Protein AF-A0AAD8B0Q7-F1 (afdb_monomer_lite)

Radius of gyration: 24.37 Å; chains: 1; bounding box: 62×49×61 Å

InterPro domains:
  IPR003690 Transcription termination factor, mitochondrial/chloroplastic [PF02536] (32-222)
  IPR038538 MTERF superfamily, mitochondrial/chloroplastic [G3DSA:1.25.70.10] (6-269)

Structure (mmCIF, N/CA/C/O backbone):
data_AF-A0AAD8B0Q7-F1
#
_entry.id   AF-A0AAD8B0Q7-F1
#
loop_
_atom_site.group_PDB
_atom_site.id
_atom_site.type_symbol
_atom_site.label_atom_id
_atom_site.label_alt_id
_atom_site.label_comp_id
_atom_site.label_asym_id
_atom_site.label_entity_id
_atom_site.label_seq_id
_atom_site.pdbx_PDB_ins_code
_atom_site.Cartn_x
_atom_site.Cartn_y
_atom_site.Cartn_z
_atom_site.occupancy
_atom_site.B_iso_or_equiv
_atom_site.auth_seq_id
_atom_site.auth_comp_id
_atom_site.auth_asym_id
_atom_site.auth_atom_id
_atom_site.pdbx_PDB_model_num
ATOM 1 N N . MET A 1 1 ? -16.240 15.885 28.607 1.00 58.72 1 MET A N 1
ATOM 2 C CA . MET A 1 1 ? -17.508 15.888 27.845 1.00 58.72 1 MET A CA 1
ATOM 3 C C . MET A 1 1 ? -18.636 15.620 28.831 1.00 58.72 1 MET A C 1
ATOM 5 O O . MET A 1 1 ? -18.455 14.753 29.676 1.00 58.72 1 MET A O 1
ATOM 9 N N . GLU A 1 2 ? -19.729 16.384 28.810 1.00 72.81 2 GLU A N 1
ATOM 10 C CA . GLU A 1 2 ? -20.825 16.201 29.775 1.00 72.81 2 GLU A CA 1
ATOM 11 C C . GLU A 1 2 ? -21.466 14.813 29.623 1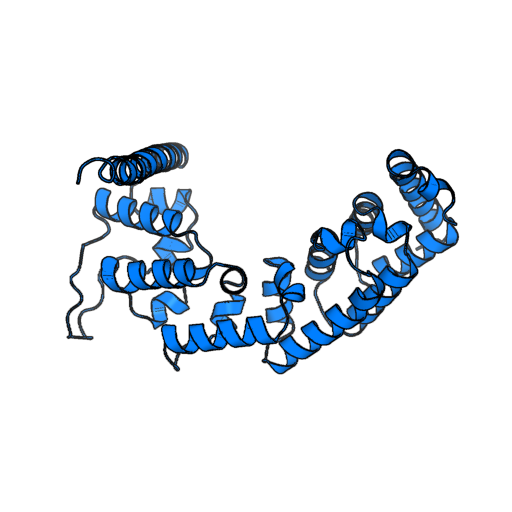.00 72.81 2 GLU A C 1
ATOM 13 O O . GLU A 1 2 ? -21.739 14.361 28.508 1.00 72.81 2 GLU A O 1
ATOM 18 N N . THR A 1 3 ? -21.707 14.134 30.745 1.00 73.44 3 THR A N 1
ATOM 19 C CA . THR A 1 3 ? -22.321 12.796 30.821 1.00 73.44 3 THR A CA 1
ATOM 20 C C . THR A 1 3 ? -23.657 12.717 30.082 1.00 73.44 3 THR A C 1
ATOM 22 O O . THR A 1 3 ? -23.960 11.693 29.475 1.00 73.44 3 THR A O 1
ATOM 25 N N . THR A 1 4 ? -24.419 13.811 30.058 1.00 75.62 4 THR A N 1
ATOM 26 C CA . THR A 1 4 ? -25.691 13.927 29.333 1.00 75.62 4 THR A CA 1
ATOM 27 C C . THR A 1 4 ? -25.508 13.797 27.819 1.00 75.62 4 THR A C 1
ATOM 29 O O . THR A 1 4 ? -26.151 12.953 27.200 1.00 75.62 4 THR A O 1
ATOM 32 N N . LYS A 1 5 ? -24.561 14.543 27.228 1.00 82.19 5 LYS A N 1
ATOM 33 C CA . LYS A 1 5 ? -24.252 14.471 25.787 1.00 82.19 5 LYS A CA 1
ATOM 34 C C . LYS A 1 5 ? -23.775 13.070 25.389 1.00 82.19 5 LYS A C 1
ATOM 36 O O . LYS A 1 5 ? -24.093 12.565 24.317 1.00 82.19 5 LYS A O 1
ATOM 41 N N . LEU A 1 6 ? -23.012 12.429 26.269 1.00 82.00 6 LEU A N 1
ATOM 42 C CA . LEU A 1 6 ? -22.447 11.106 26.031 1.00 82.00 6 LEU A CA 1
ATOM 43 C C . LEU A 1 6 ? -23.531 10.010 26.027 1.00 82.00 6 LEU A C 1
ATOM 45 O O . LEU A 1 6 ? -23.549 9.167 25.133 1.00 82.00 6 LEU A O 1
ATOM 49 N N . ASN A 1 7 ? -24.502 10.105 26.940 1.00 83.25 7 ASN A N 1
ATOM 50 C CA . ASN A 1 7 ? -25.672 9.224 26.979 1.00 83.25 7 ASN A CA 1
ATOM 51 C C . ASN A 1 7 ? -26.618 9.425 25.779 1.00 83.25 7 ASN A C 1
ATOM 53 O O . ASN A 1 7 ? -27.212 8.457 25.299 1.00 83.25 7 ASN A O 1
ATOM 57 N N . GLU A 1 8 ? -26.747 10.650 25.258 1.00 83.81 8 GLU A N 1
ATOM 58 C CA . GLU A 1 8 ? -27.499 10.908 24.020 1.00 83.81 8 GLU A CA 1
ATOM 59 C C . GLU A 1 8 ? -26.855 10.221 22.810 1.00 83.81 8 GLU A C 1
ATOM 61 O O . GLU A 1 8 ? -27.549 9.597 22.005 1.00 83.81 8 GLU A O 1
ATOM 66 N N . ILE A 1 9 ? -25.526 10.297 22.687 1.00 82.81 9 ILE A N 1
ATOM 67 C CA . ILE A 1 9 ? -24.784 9.630 21.608 1.00 82.81 9 ILE A CA 1
ATOM 68 C C . ILE A 1 9 ? -24.884 8.108 21.754 1.00 82.81 9 ILE A C 1
ATOM 70 O O . ILE A 1 9 ? -25.186 7.424 20.777 1.00 82.81 9 ILE A O 1
ATOM 74 N N . ALA A 1 10 ? -24.712 7.579 22.967 1.00 81.69 10 ALA A N 1
ATOM 75 C CA . ALA A 1 10 ? -24.868 6.153 23.247 1.00 81.69 10 ALA A CA 1
ATOM 76 C C . ALA A 1 10 ? -26.269 5.640 22.866 1.00 81.69 10 ALA A C 1
ATOM 78 O O . ALA A 1 10 ? -26.398 4.592 22.233 1.00 81.69 10 ALA A O 1
ATOM 79 N N . SER A 1 11 ? -27.317 6.417 23.157 1.00 80.75 11 SER A N 1
ATOM 80 C CA . SER A 1 11 ? -28.698 6.084 22.776 1.00 80.75 11 SER A CA 1
ATOM 81 C C . SER A 1 11 ? -28.879 6.015 21.254 1.00 80.75 11 SER A C 1
ATOM 83 O O . SER A 1 11 ? -29.531 5.098 20.751 1.00 80.75 11 SER A O 1
ATOM 85 N N . LYS A 1 12 ? -28.257 6.936 20.502 1.00 84.25 12 LYS A N 1
ATOM 86 C CA . LYS A 1 12 ? -28.265 6.911 19.027 1.00 84.25 12 LYS A CA 1
ATOM 87 C C . LYS A 1 12 ? -27.563 5.668 18.472 1.00 84.25 12 LYS A C 1
ATOM 89 O O . LYS A 1 12 ? -28.084 5.051 17.547 1.00 84.25 12 LYS A O 1
ATOM 94 N N . VAL A 1 13 ? -26.419 5.280 19.042 1.00 82.38 13 VAL A N 1
ATOM 95 C CA . VAL A 1 13 ? -25.676 4.070 18.638 1.00 82.38 13 VAL A CA 1
ATOM 96 C C . VAL A 1 13 ? -26.526 2.813 18.845 1.00 82.38 13 VAL A C 1
ATOM 98 O O . VAL A 1 13 ? -26.665 2.020 17.916 1.00 82.38 13 VAL A O 1
ATOM 101 N N . ILE A 1 14 ? -27.168 2.663 20.010 1.00 82.00 14 ILE A N 1
ATOM 102 C CA . ILE A 1 14 ? -28.065 1.526 20.297 1.00 82.00 14 ILE A CA 1
ATOM 103 C C . ILE A 1 14 ? -29.221 1.472 19.297 1.00 82.00 14 ILE A C 1
ATOM 105 O O . ILE A 1 14 ? -29.528 0.408 18.765 1.00 82.00 14 ILE A O 1
ATOM 109 N N . GLN A 1 15 ? -29.855 2.614 19.015 1.00 82.06 15 GLN A N 1
ATOM 110 C CA . GLN A 1 15 ? -30.986 2.686 18.088 1.00 82.06 15 GLN A CA 1
ATOM 111 C C . GLN A 1 15 ? -30.601 2.312 16.648 1.00 82.06 15 GLN A C 1
ATOM 113 O O . GLN A 1 15 ? -31.423 1.784 15.901 1.00 82.06 15 GLN A O 1
ATOM 118 N N . ILE A 1 16 ? -29.372 2.617 16.229 1.00 80.62 16 ILE A N 1
ATOM 119 C CA . ILE A 1 16 ? -28.869 2.222 14.911 1.00 80.62 16 ILE A CA 1
ATOM 120 C C . ILE A 1 16 ? -28.565 0.722 14.904 1.00 80.62 16 ILE A C 1
ATOM 122 O O . ILE A 1 16 ? -29.020 0.023 14.001 1.00 80.62 16 ILE A O 1
ATOM 126 N N . ASN A 1 17 ? -27.876 0.215 15.928 1.00 79.50 17 ASN A N 1
ATOM 127 C CA . ASN A 1 17 ? -27.491 -1.195 16.001 1.00 79.50 17 ASN A CA 1
ATOM 128 C C . ASN A 1 17 ? -28.685 -2.133 16.165 1.00 79.50 17 ASN A C 1
ATOM 130 O O . ASN A 1 17 ? -28.665 -3.223 15.602 1.00 79.50 17 ASN A O 1
ATOM 134 N N . SER A 1 18 ? -29.754 -1.701 16.838 1.00 76.62 18 SER A N 1
ATOM 135 C CA . SER A 1 18 ? -30.976 -2.498 16.998 1.00 76.62 18 SER A CA 1
ATOM 136 C C . SER A 1 18 ? -31.686 -2.820 15.679 1.00 76.62 18 SER A C 1
ATOM 138 O O . SER A 1 18 ? -32.464 -3.769 15.618 1.00 76.62 18 SER A O 1
ATOM 140 N N . LYS A 1 19 ? -31.399 -2.069 14.605 1.00 79.31 19 LYS A N 1
ATOM 141 C CA . LYS A 1 19 ? -31.890 -2.370 13.249 1.00 79.31 19 LYS A CA 1
ATOM 142 C C . LYS A 1 19 ? -31.188 -3.569 12.613 1.00 79.31 19 LYS A C 1
ATOM 144 O O . LYS A 1 19 ? -31.758 -4.187 11.721 1.00 79.31 19 LYS A O 1
ATOM 149 N N . PHE A 1 20 ? -29.963 -3.861 13.042 1.00 71.88 20 PHE A N 1
ATOM 150 C CA . PHE A 1 20 ? -29.123 -4.930 12.497 1.00 71.88 20 PHE A CA 1
ATOM 151 C C . PHE A 1 20 ? -29.042 -6.135 13.437 1.00 71.88 20 PHE A C 1
ATOM 153 O O . PHE A 1 20 ? -28.920 -7.266 12.977 1.00 71.88 20 PHE A O 1
ATOM 160 N N . ASP A 1 21 ? -29.145 -5.902 14.744 1.00 70.50 21 ASP A N 1
ATOM 161 C CA . ASP A 1 21 ? -29.159 -6.931 15.772 1.00 70.50 21 ASP A CA 1
ATOM 162 C C . ASP A 1 21 ? -30.162 -6.573 16.870 1.00 70.50 21 ASP A C 1
ATOM 164 O O . ASP A 1 21 ? -29.964 -5.637 17.644 1.00 70.50 21 ASP A O 1
ATOM 168 N N . VAL A 1 22 ? -31.234 -7.358 16.971 1.00 69.50 22 VAL A N 1
ATOM 169 C CA . VAL A 1 22 ? -32.315 -7.146 17.943 1.00 69.50 22 VAL A CA 1
ATOM 170 C C . VAL A 1 22 ? -31.792 -7.173 19.387 1.00 69.50 22 VAL A C 1
ATOM 172 O O . VAL A 1 22 ? -32.311 -6.450 20.237 1.00 69.50 22 VAL A O 1
ATOM 175 N N . MET A 1 23 ? -30.727 -7.935 19.667 1.00 70.81 23 MET A N 1
ATOM 176 C CA . MET A 1 23 ? -30.133 -8.031 21.006 1.00 70.81 23 MET A CA 1
ATOM 177 C C . MET A 1 23 ? -29.322 -6.787 21.387 1.00 70.81 23 MET A C 1
ATOM 179 O O . MET A 1 23 ? -29.103 -6.539 22.574 1.00 70.81 23 MET A O 1
ATOM 183 N N . ALA A 1 24 ? -28.940 -5.946 20.418 1.00 69.31 24 ALA A N 1
ATOM 184 C CA . ALA A 1 24 ? -28.230 -4.698 20.689 1.00 69.31 24 ALA A CA 1
ATOM 185 C C . ALA A 1 24 ? -29.087 -3.689 21.476 1.00 69.31 24 ALA A C 1
ATOM 187 O O . ALA A 1 24 ? -28.547 -2.855 22.200 1.00 69.31 24 ALA A O 1
ATOM 188 N N . ALA A 1 25 ? -30.421 -3.794 21.396 1.00 68.69 25 ALA A N 1
ATOM 189 C CA . ALA A 1 25 ? -31.349 -2.971 22.174 1.00 68.69 25 ALA A CA 1
ATOM 190 C C . ALA A 1 25 ? -31.295 -3.249 23.689 1.00 68.69 25 ALA A C 1
ATOM 192 O O . ALA A 1 25 ? -31.733 -2.415 24.480 1.00 68.69 25 ALA A O 1
ATOM 193 N N . CYS A 1 26 ? -30.763 -4.405 24.099 1.00 72.44 26 CYS A N 1
ATOM 194 C CA . CYS A 1 26 ? -30.651 -4.805 25.502 1.00 72.44 26 CYS A CA 1
ATOM 195 C C . CYS A 1 26 ? -29.340 -4.349 26.163 1.00 72.44 26 CYS A C 1
ATOM 197 O O . CYS A 1 26 ? -29.154 -4.574 27.360 1.00 72.44 26 CYS A O 1
ATOM 199 N N . ILE A 1 27 ? -28.428 -3.724 25.413 1.00 77.00 27 ILE A N 1
ATOM 200 C CA . ILE A 1 27 ? -27.127 -3.296 25.932 1.00 77.00 27 ILE A CA 1
ATOM 201 C C . ILE A 1 27 ? -27.313 -2.067 26.838 1.00 77.00 27 ILE A C 1
ATOM 203 O O . ILE A 1 27 ? -27.943 -1.091 26.419 1.00 77.00 27 ILE A O 1
ATOM 207 N N . PRO A 1 28 ? -26.756 -2.060 28.066 1.00 81.69 28 PRO A N 1
ATOM 208 C CA . PRO A 1 28 ? -26.852 -0.906 28.949 1.00 81.69 28 PRO A CA 1
ATOM 209 C C . PRO A 1 28 ? -26.213 0.347 28.335 1.00 81.69 28 PRO A C 1
ATOM 211 O O . PRO A 1 28 ? -25.057 0.326 27.909 1.00 81.69 28 PRO A O 1
ATOM 214 N N . ILE A 1 29 ? -26.935 1.474 28.377 1.00 80.81 29 ILE A N 1
ATOM 215 C CA . ILE A 1 29 ? -26.440 2.781 27.899 1.00 80.81 29 ILE A CA 1
ATOM 216 C C . ILE A 1 29 ? -25.118 3.152 28.586 1.00 80.81 29 ILE A C 1
ATOM 218 O O . ILE A 1 29 ? -24.215 3.668 27.934 1.00 80.81 29 ILE A O 1
ATOM 222 N N . GLY A 1 30 ? -24.980 2.840 29.881 1.00 80.94 30 GLY A N 1
ATOM 223 C CA . GLY A 1 30 ? -23.762 3.105 30.654 1.00 80.94 30 GLY A CA 1
ATOM 224 C C . GLY A 1 30 ? -22.513 2.452 30.057 1.00 80.94 30 GLY A C 1
ATOM 225 O O . GLY A 1 30 ? -21.496 3.120 29.918 1.00 80.94 30 GLY A O 1
ATOM 226 N N . THR A 1 31 ? -22.614 1.200 29.601 1.00 81.69 31 THR A N 1
ATOM 227 C CA . THR A 1 31 ? -21.493 0.463 28.998 1.00 81.69 31 THR A CA 1
ATOM 228 C C . THR A 1 31 ? -21.007 1.126 27.711 1.00 81.69 31 THR A C 1
ATOM 230 O O . THR A 1 31 ? -19.807 1.298 27.509 1.00 81.69 31 THR A O 1
ATOM 233 N N . ILE A 1 32 ? -21.931 1.554 26.847 1.00 82.81 32 ILE A N 1
ATOM 234 C CA . ILE A 1 32 ? -21.580 2.249 25.600 1.00 82.81 32 ILE A CA 1
ATOM 235 C C . ILE A 1 32 ? -21.035 3.645 25.895 1.00 82.81 32 ILE A C 1
ATOM 237 O O . ILE A 1 32 ? -20.097 4.089 25.237 1.00 82.81 32 ILE A O 1
ATOM 241 N N . SER A 1 33 ? -21.573 4.324 26.907 1.00 83.50 33 SER A N 1
ATOM 242 C CA . SER A 1 33 ? -21.028 5.598 27.356 1.00 83.50 33 SER A CA 1
ATOM 243 C C . SER A 1 33 ? -19.590 5.457 27.863 1.00 83.50 33 SER A C 1
ATOM 245 O O . SER A 1 33 ? -18.736 6.276 27.536 1.00 83.50 33 SER A O 1
ATOM 247 N N . ASP A 1 34 ? -19.266 4.410 28.611 1.00 85.12 34 ASP A N 1
ATOM 248 C CA . ASP A 1 34 ? -17.895 4.209 29.082 1.00 85.12 34 ASP A CA 1
ATOM 249 C C . ASP A 1 34 ? -16.937 3.851 27.932 1.00 85.12 34 ASP A C 1
ATOM 251 O O . ASP A 1 34 ? -15.849 4.421 27.852 1.00 85.12 34 ASP A O 1
ATOM 255 N N . LEU A 1 35 ? -17.380 3.050 26.954 1.00 83.88 35 LEU A N 1
ATOM 256 C CA . LEU A 1 35 ? -16.626 2.811 25.714 1.00 83.88 35 LEU A CA 1
ATOM 257 C C . LEU A 1 35 ? -16.357 4.101 24.928 1.00 83.88 35 LEU A C 1
ATOM 259 O O . LEU A 1 35 ? -15.235 4.335 24.480 1.00 83.88 35 LEU A O 1
ATOM 263 N N . LEU A 1 36 ? -17.372 4.955 24.767 1.00 85.25 36 LEU A N 1
ATOM 264 C CA . LEU A 1 36 ? -17.233 6.244 24.085 1.00 85.25 36 LEU A CA 1
ATOM 265 C C . LEU A 1 36 ? -16.215 7.144 24.794 1.00 85.25 36 LEU A C 1
ATOM 267 O O . LEU A 1 36 ? -15.412 7.788 24.121 1.00 85.25 36 LEU A O 1
ATOM 271 N N . LYS A 1 37 ? -16.192 7.159 26.135 1.00 86.50 37 LYS A N 1
ATOM 272 C CA . LYS A 1 37 ? -15.156 7.882 26.891 1.00 86.50 37 LYS A CA 1
ATOM 273 C C . LYS A 1 37 ? -13.763 7.343 26.574 1.00 86.50 37 LYS A C 1
ATOM 275 O O . LYS A 1 37 ? -12.897 8.139 26.228 1.00 86.50 37 LYS A O 1
ATOM 280 N N . SER A 1 38 ? -13.559 6.023 26.620 1.00 85.75 38 SER A N 1
ATOM 281 C CA . SER A 1 38 ? -12.255 5.415 26.312 1.00 85.75 38 SER A CA 1
ATOM 282 C C . SER A 1 38 ? -11.795 5.683 24.874 1.00 85.75 38 SER A C 1
ATOM 284 O O . SER A 1 38 ? -10.612 5.917 24.638 1.00 85.75 38 SER A O 1
ATOM 286 N N . LEU A 1 39 ? -12.718 5.707 23.908 1.00 85.75 39 LEU A N 1
ATOM 287 C CA . LEU A 1 39 ? -12.409 6.077 22.523 1.00 85.75 39 LEU A CA 1
ATOM 288 C C . LEU A 1 39 ? -11.997 7.552 22.407 1.00 85.75 39 LEU A C 1
ATOM 290 O O . LEU A 1 39 ? -11.023 7.868 21.723 1.00 85.75 39 LEU A O 1
ATOM 294 N N . PHE A 1 40 ? -12.690 8.463 23.093 1.00 86.94 40 PHE A N 1
ATOM 295 C CA . PHE A 1 40 ? -12.330 9.885 23.086 1.00 86.94 40 PHE A CA 1
ATOM 296 C C . PHE A 1 40 ? -11.008 10.170 23.801 1.00 86.94 40 PHE A C 1
ATOM 298 O O . PHE A 1 40 ? -10.249 11.018 23.338 1.00 86.94 40 PHE A O 1
ATOM 305 N N . GLU A 1 41 ? -10.690 9.443 24.874 1.00 86.69 41 GLU A N 1
ATOM 306 C CA . GLU A 1 41 ? -9.375 9.504 25.533 1.00 86.69 41 GLU A CA 1
ATOM 307 C C . GLU A 1 41 ? -8.237 9.094 24.591 1.00 86.69 41 GLU A C 1
ATOM 309 O O . GLU A 1 41 ? -7.152 9.667 24.644 1.00 86.69 41 GLU A O 1
ATOM 314 N N . LEU A 1 42 ? -8.497 8.154 23.680 1.00 83.62 42 LEU A N 1
ATOM 315 C CA . LEU A 1 42 ? -7.559 7.744 22.634 1.00 83.62 42 LEU A CA 1
ATOM 316 C C . LEU A 1 42 ? -7.515 8.700 21.430 1.00 83.62 42 LEU A C 1
ATOM 318 O O . LEU A 1 42 ? -6.809 8.417 20.464 1.00 83.62 42 LEU A O 1
ATOM 322 N N . GLY A 1 43 ? -8.250 9.816 21.470 1.00 83.94 43 GLY A N 1
ATOM 323 C CA . GLY A 1 43 ? -8.232 10.855 20.439 1.00 83.94 43 GLY A CA 1
ATOM 324 C C . GLY A 1 43 ? -9.176 10.618 19.257 1.00 83.94 43 GLY A C 1
ATOM 325 O O . GLY A 1 43 ? -9.080 11.327 18.255 1.00 83.94 43 GLY A O 1
ATOM 326 N N . PHE A 1 44 ? -10.095 9.649 19.341 1.00 85.50 44 PHE A N 1
ATOM 327 C CA . PHE A 1 44 ? -11.095 9.428 18.292 1.00 85.50 44 PHE A CA 1
ATOM 328 C C . PHE A 1 44 ? -12.059 10.620 18.204 1.00 85.50 44 PHE A C 1
ATOM 330 O O . PHE A 1 44 ? -12.461 11.198 19.215 1.00 85.50 44 PHE A O 1
ATOM 337 N N . SER A 1 45 ? -12.480 10.974 16.987 1.00 86.69 45 SER A N 1
ATOM 338 C CA . SER A 1 45 ? -13.525 11.985 16.790 1.00 86.69 45 SER A CA 1
ATOM 339 C C . SER A 1 45 ? -14.907 11.441 17.171 1.00 86.69 45 SER A C 1
ATOM 341 O O . SER A 1 45 ? -15.133 10.231 17.135 1.00 86.69 45 SER A O 1
ATOM 343 N N . GLU A 1 46 ? -15.859 12.331 17.479 1.00 82.94 46 GLU A N 1
ATOM 344 C CA . GLU A 1 46 ? -17.254 11.955 17.776 1.00 82.94 46 GLU A CA 1
ATOM 345 C C . GLU A 1 46 ? -17.844 11.077 16.660 1.00 82.94 46 GLU A C 1
ATOM 347 O O . GLU A 1 46 ? -18.333 9.979 16.916 1.00 82.94 46 GLU A O 1
ATOM 352 N N . ASN A 1 47 ? -17.687 11.508 15.405 1.00 83.69 47 ASN A N 1
ATOM 353 C CA . ASN A 1 47 ? -18.151 10.750 14.245 1.00 83.69 47 ASN A CA 1
ATOM 354 C C . ASN A 1 47 ? -17.386 9.433 14.061 1.00 83.69 47 ASN A C 1
ATOM 356 O O . ASN A 1 47 ? -17.996 8.429 13.711 1.00 83.69 47 ASN A O 1
ATOM 360 N N . GLY A 1 48 ? -16.070 9.413 14.302 1.00 80.69 48 GLY A N 1
ATOM 361 C CA . GLY A 1 48 ? -15.253 8.203 14.182 1.00 80.69 48 GLY A CA 1
ATOM 362 C C . GLY A 1 48 ? -15.656 7.128 15.191 1.00 80.69 48 GLY A C 1
ATOM 363 O O . GLY A 1 48 ? -15.850 5.975 14.815 1.00 80.69 48 GLY A O 1
ATOM 364 N N . ALA A 1 49 ? -15.861 7.512 16.453 1.00 82.50 49 ALA A N 1
ATOM 365 C CA . ALA A 1 49 ? -16.308 6.601 17.503 1.00 82.50 49 ALA A CA 1
ATOM 366 C C . ALA A 1 49 ? -17.724 6.064 17.231 1.00 82.50 49 ALA A C 1
ATOM 368 O O . ALA A 1 49 ? -17.964 4.863 17.346 1.00 82.50 49 ALA A O 1
ATOM 369 N N . VAL A 1 50 ? -18.653 6.930 16.807 1.00 83.12 50 VAL A N 1
ATOM 370 C CA . VAL A 1 50 ? -20.018 6.516 16.439 1.00 83.12 50 VAL A CA 1
ATOM 371 C C . VAL A 1 50 ? -20.005 5.578 15.232 1.00 83.12 50 VAL A C 1
ATOM 373 O O . VAL A 1 50 ? -20.662 4.539 15.263 1.00 83.12 50 VAL A O 1
ATOM 376 N N . ASN A 1 51 ? -19.242 5.897 14.185 1.00 82.94 51 ASN A N 1
ATOM 377 C CA . ASN A 1 51 ? -19.132 5.052 12.995 1.00 82.94 51 ASN A CA 1
ATOM 378 C C . ASN A 1 51 ? -18.547 3.679 13.331 1.00 82.94 51 ASN A C 1
ATOM 380 O O . ASN A 1 51 ? -19.079 2.669 12.881 1.00 82.94 51 ASN A O 1
ATOM 384 N N . LEU A 1 52 ? -17.503 3.623 14.161 1.00 81.38 52 LEU A N 1
ATOM 385 C CA . LEU A 1 52 ? -16.908 2.360 14.588 1.00 81.38 52 LEU A CA 1
ATOM 386 C C . LEU A 1 52 ? -17.934 1.473 15.308 1.00 81.38 52 LEU A C 1
ATOM 388 O O . LEU A 1 52 ? -18.104 0.309 14.949 1.00 81.38 52 LEU A O 1
ATOM 392 N N . LEU A 1 53 ? -18.641 2.038 16.292 1.00 80.88 53 LEU A N 1
ATOM 393 C CA . LEU A 1 53 ? -19.610 1.295 17.099 1.00 80.88 53 LEU A CA 1
ATOM 394 C C . LEU A 1 53 ? -20.872 0.900 16.325 1.00 80.88 53 LEU A C 1
ATOM 396 O O . LEU A 1 53 ? -21.565 -0.026 16.742 1.00 80.88 53 LEU A O 1
ATOM 400 N N . THR A 1 54 ? -21.184 1.593 15.226 1.00 80.12 54 THR A N 1
ATOM 401 C CA . THR A 1 54 ? -22.373 1.311 14.408 1.00 80.12 54 THR A CA 1
ATOM 402 C C . THR A 1 54 ? -22.108 0.375 13.235 1.00 80.12 54 THR A C 1
ATOM 404 O O . THR A 1 54 ? -22.960 -0.440 12.893 1.00 80.12 54 THR A O 1
ATOM 407 N N . ARG A 1 55 ? -20.925 0.453 12.615 1.00 72.94 55 ARG A N 1
ATOM 408 C CA . ARG A 1 55 ? -20.555 -0.396 11.470 1.00 72.94 55 ARG A CA 1
ATOM 409 C C . ARG A 1 55 ? -20.117 -1.798 11.884 1.00 72.94 55 ARG A C 1
ATOM 411 O O . ARG A 1 55 ? -20.210 -2.721 11.080 1.00 72.94 55 ARG A O 1
ATOM 418 N N . SER A 1 56 ? -19.652 -1.960 13.120 1.00 70.56 56 SER A N 1
ATOM 419 C CA . SER A 1 56 ? -19.159 -3.229 13.648 1.00 70.56 56 SER A CA 1
ATOM 420 C C . SER A 1 56 ? -20.071 -3.739 14.758 1.00 70.56 56 SER A C 1
ATOM 422 O O . SER A 1 56 ? -19.966 -3.324 15.904 1.00 70.56 56 SER A O 1
ATOM 424 N N . THR A 1 57 ? -20.951 -4.696 14.465 1.00 68.75 57 THR A N 1
ATOM 425 C CA . THR A 1 57 ? -21.875 -5.251 15.474 1.00 68.75 57 THR A CA 1
ATOM 426 C C . THR A 1 57 ? -21.144 -5.917 16.646 1.00 68.75 57 THR A C 1
ATOM 428 O O . THR A 1 57 ? -21.624 -5.881 17.779 1.00 68.75 57 THR A O 1
ATOM 431 N N . TRP A 1 58 ? -19.949 -6.474 16.413 1.00 74.12 58 TRP A N 1
ATOM 432 C CA . TRP A 1 58 ? -19.158 -7.163 17.438 1.00 74.12 58 TRP A CA 1
ATOM 433 C C . TRP A 1 58 ? -18.691 -6.239 18.576 1.00 74.12 58 TRP A C 1
ATOM 435 O O . TRP A 1 58 ? -18.617 -6.689 19.720 1.00 74.12 58 TRP A O 1
ATOM 445 N N . THR A 1 59 ? -18.446 -4.948 18.308 1.00 72.62 59 THR A N 1
ATOM 446 C CA . THR A 1 59 ? -17.950 -3.999 19.326 1.00 72.62 59 THR A CA 1
ATOM 447 C C . THR A 1 59 ? -18.969 -3.763 20.431 1.00 72.62 59 THR A C 1
ATOM 449 O O . THR A 1 59 ? -18.605 -3.459 21.562 1.00 72.62 59 THR A O 1
ATOM 452 N N . THR A 1 60 ? -20.255 -3.899 20.100 1.00 71.56 60 THR A N 1
ATOM 453 C CA . THR A 1 60 ? -21.350 -3.748 21.062 1.00 71.56 60 THR A CA 1
ATOM 454 C C . THR A 1 60 ? -21.741 -5.076 21.707 1.00 71.56 60 THR A C 1
ATOM 456 O O . THR A 1 60 ? -22.086 -5.093 22.884 1.00 71.56 60 THR A O 1
ATOM 459 N N . LYS A 1 61 ? -21.585 -6.204 21.000 1.00 73.88 61 LYS A N 1
ATOM 460 C CA . LYS A 1 61 ? -21.802 -7.550 21.557 1.00 73.88 61 LYS A CA 1
ATOM 461 C C . LYS A 1 61 ? -20.783 -7.944 22.629 1.00 73.88 61 LYS A C 1
ATOM 463 O O . LYS A 1 61 ? -21.154 -8.582 23.608 1.00 73.88 61 LYS A O 1
ATOM 468 N N . LYS A 1 62 ? -19.503 -7.604 22.436 1.00 76.38 62 LYS A N 1
ATOM 469 C CA . LYS A 1 62 ? -18.399 -7.985 23.337 1.00 76.38 62 LYS A CA 1
ATOM 470 C C . LYS A 1 62 ? -17.583 -6.752 23.761 1.00 76.38 62 LYS A C 1
ATOM 472 O O . LYS A 1 62 ? -16.443 -6.595 23.321 1.00 76.38 62 LYS A O 1
ATOM 477 N N . PRO A 1 63 ? -18.144 -5.875 24.617 1.00 76.56 63 PRO A N 1
ATOM 478 C CA . PRO A 1 63 ? -17.492 -4.629 25.027 1.00 76.56 63 PRO A CA 1
ATOM 479 C C . PRO A 1 63 ? -16.156 -4.865 25.753 1.00 76.56 63 PRO A C 1
ATOM 481 O O . PRO A 1 63 ? -15.209 -4.118 25.533 1.00 76.56 63 PRO A O 1
ATOM 484 N N . GLU A 1 64 ? -16.042 -5.944 26.533 1.00 80.00 64 GLU A N 1
ATOM 485 C CA . GLU A 1 64 ? -14.825 -6.315 27.282 1.00 80.00 64 GLU A CA 1
ATOM 486 C C . GLU A 1 64 ? -13.601 -6.535 26.373 1.00 80.00 64 GLU A C 1
ATOM 488 O O . GLU A 1 64 ? -12.473 -6.155 26.700 1.00 80.00 64 GLU A O 1
ATOM 493 N N . LEU A 1 65 ? -13.822 -7.118 25.189 1.00 78.12 65 LEU A N 1
ATOM 494 C CA . LEU A 1 65 ? -12.759 -7.349 24.209 1.00 78.12 65 LEU A CA 1
ATOM 495 C C . LEU A 1 65 ? -12.288 -6.039 23.590 1.00 78.12 65 LEU A C 1
ATOM 497 O O . LEU A 1 65 ? -11.087 -5.834 23.428 1.00 78.12 65 LEU A O 1
ATOM 501 N N . LEU A 1 66 ? -13.226 -5.140 23.277 1.00 82.19 66 LEU A N 1
ATOM 502 C CA . LEU A 1 66 ? -12.876 -3.818 22.776 1.00 82.19 66 LEU A CA 1
ATOM 503 C C . LEU A 1 66 ? -12.066 -3.055 23.827 1.00 82.19 66 LEU A C 1
ATOM 505 O O . LEU A 1 66 ? -11.006 -2.549 23.484 1.00 82.19 66 LEU A O 1
ATOM 509 N N . VAL A 1 67 ? -12.496 -3.035 25.093 1.00 84.12 67 VAL A N 1
ATOM 510 C CA . VAL A 1 67 ? -11.738 -2.393 26.186 1.00 84.12 67 VAL A CA 1
ATOM 511 C C . VAL A 1 67 ? -10.314 -2.941 26.263 1.00 84.12 67 VAL A C 1
ATOM 513 O O . VAL A 1 67 ? -9.366 -2.161 26.267 1.00 84.12 67 VAL A O 1
ATOM 516 N N . SER A 1 68 ? -10.150 -4.265 26.211 1.00 85.69 68 SER A N 1
ATOM 517 C CA . SER A 1 68 ? -8.828 -4.905 26.237 1.00 85.69 68 SER A CA 1
ATOM 518 C C . SER A 1 68 ? -7.935 -4.459 25.070 1.00 85.69 68 SER A C 1
ATOM 520 O O . SER A 1 68 ? -6.749 -4.195 25.257 1.00 85.69 68 SER A O 1
ATOM 522 N N . ILE A 1 69 ? -8.492 -4.327 23.861 1.00 85.81 69 ILE A N 1
ATOM 523 C CA . ILE A 1 69 ? -7.763 -3.818 22.686 1.00 85.81 69 ILE A CA 1
ATOM 524 C C . ILE A 1 69 ? -7.438 -2.327 22.838 1.00 85.81 69 ILE A C 1
ATOM 526 O O . ILE A 1 69 ? -6.339 -1.899 22.492 1.00 85.81 69 ILE A O 1
ATOM 530 N N . LEU A 1 70 ? -8.363 -1.526 23.371 1.00 86.50 70 LEU A N 1
ATOM 531 C CA . LEU A 1 70 ? -8.124 -0.107 23.626 1.00 86.50 70 LEU A CA 1
ATOM 532 C C . LEU A 1 70 ? -7.019 0.091 24.671 1.00 86.50 70 LEU A C 1
ATOM 534 O O . LEU A 1 70 ? -6.206 0.997 24.516 1.00 86.50 70 LEU A O 1
ATOM 538 N N . ASP A 1 71 ? -6.936 -0.767 25.687 1.00 87.00 71 ASP A N 1
ATOM 539 C CA . ASP A 1 71 ? -5.857 -0.737 26.677 1.00 87.00 71 ASP A CA 1
ATOM 540 C C . ASP A 1 71 ? -4.501 -1.108 26.067 1.00 87.00 71 ASP A C 1
ATOM 542 O O . ASP A 1 71 ? -3.502 -0.448 26.353 1.00 87.00 71 ASP A O 1
ATOM 546 N N . ILE A 1 72 ? -4.465 -2.073 25.144 1.00 87.56 72 ILE A N 1
ATOM 547 C CA . ILE A 1 72 ? -3.282 -2.333 24.310 1.00 87.56 72 ILE A CA 1
ATOM 548 C C . ILE A 1 72 ? -2.936 -1.068 23.511 1.00 87.56 72 ILE A C 1
ATOM 550 O O . ILE A 1 72 ? -1.808 -0.594 23.553 1.00 87.56 72 ILE A O 1
ATOM 554 N N . PHE A 1 73 ? -3.895 -0.422 22.851 1.00 88.56 73 PHE A N 1
ATOM 555 C CA . PHE A 1 73 ? -3.649 0.827 22.118 1.00 88.56 73 PHE A CA 1
ATOM 556 C C . PHE A 1 73 ? -3.215 2.019 22.985 1.00 88.56 73 PHE A C 1
ATOM 558 O O . PHE A 1 73 ? -2.741 3.011 22.426 1.00 88.56 73 PHE A O 1
ATOM 565 N N . LYS A 1 74 ? -3.367 1.958 24.315 1.00 86.69 74 LYS A N 1
ATOM 566 C CA . LYS A 1 74 ? -2.769 2.931 25.245 1.00 86.69 74 LYS A CA 1
ATOM 567 C C . LYS A 1 74 ? -1.289 2.641 25.493 1.00 86.69 74 LYS A C 1
ATOM 569 O O . LYS A 1 74 ? -0.540 3.580 25.739 1.00 86.69 74 LYS A O 1
ATOM 574 N N . SER A 1 75 ? -0.861 1.376 25.429 1.00 87.50 75 SER A N 1
ATOM 575 C CA . SER A 1 75 ? 0.552 1.006 25.595 1.00 87.50 75 SER A CA 1
ATOM 576 C C . SER A 1 75 ? 1.402 1.224 24.343 1.00 87.50 75 SER A C 1
ATOM 578 O O . SER A 1 75 ? 2.622 1.251 24.461 1.00 87.50 75 SER A O 1
ATOM 580 N N . TYR A 1 76 ? 0.785 1.399 23.169 1.00 87.25 76 TYR A N 1
ATOM 581 C CA . TYR A 1 76 ? 1.485 1.703 21.916 1.00 87.25 76 TYR A CA 1
ATOM 582 C C . TYR A 1 76 ? 1.107 3.094 21.402 1.00 87.25 76 TYR A C 1
ATOM 584 O O . TYR A 1 76 ? -0.074 3.436 21.292 1.00 87.25 76 TYR A O 1
ATOM 592 N N . ASN A 1 77 ? 2.106 3.889 21.027 1.00 86.38 77 ASN A N 1
ATOM 593 C CA . ASN A 1 77 ? 1.922 5.248 20.526 1.00 86.38 77 ASN A CA 1
ATOM 594 C C . ASN A 1 77 ? 1.578 5.270 19.022 1.00 86.38 77 ASN A C 1
ATOM 596 O O . ASN A 1 77 ? 2.225 5.933 18.226 1.00 86.38 77 ASN A O 1
ATOM 600 N N . LEU A 1 78 ? 0.551 4.512 18.629 1.00 88.06 78 LEU A N 1
ATOM 601 C CA . LEU A 1 78 ? 0.041 4.514 17.255 1.00 88.06 78 LEU A CA 1
ATOM 602 C C . LEU A 1 78 ? -0.847 5.738 17.009 1.00 88.06 78 LEU A C 1
ATOM 604 O O . LEU A 1 78 ? -1.627 6.142 17.888 1.00 88.06 78 LEU A O 1
ATOM 608 N N . ALA A 1 79 ? -0.811 6.269 15.790 1.00 89.94 79 ALA A N 1
ATOM 609 C CA . ALA A 1 79 ? -1.710 7.322 15.357 1.00 89.94 79 ALA A CA 1
ATOM 610 C C . ALA A 1 79 ? -3.182 6.879 15.432 1.00 89.94 79 ALA A C 1
ATOM 612 O O . ALA A 1 79 ? -3.549 5.724 15.194 1.00 89.94 79 ALA A O 1
ATOM 613 N N . VAL A 1 80 ? -4.074 7.833 15.715 1.00 87.12 80 VAL A N 1
ATOM 614 C CA . VAL A 1 80 ? -5.526 7.579 15.802 1.00 87.12 80 VAL A CA 1
ATOM 615 C C . VAL A 1 80 ? -6.070 7.003 14.491 1.00 87.12 80 VAL A C 1
ATOM 617 O O . VAL A 1 80 ? -6.899 6.096 14.513 1.00 87.12 80 VAL A O 1
ATOM 620 N N . GLY A 1 81 ? -5.569 7.488 13.348 1.00 85.75 81 GLY A N 1
ATOM 621 C CA . GLY A 1 81 ? -5.939 6.975 12.027 1.00 85.75 81 GLY A CA 1
ATOM 622 C C . GLY A 1 81 ? -5.627 5.486 11.870 1.00 85.75 81 GLY A C 1
ATOM 623 O O . GLY A 1 81 ? -6.481 4.730 11.415 1.00 85.75 81 GLY A O 1
ATOM 624 N N . THR A 1 82 ? -4.455 5.053 12.334 1.00 87.44 82 THR A N 1
ATOM 625 C CA . THR A 1 82 ? -4.027 3.650 12.332 1.00 87.44 82 THR A CA 1
ATOM 626 C C . THR A 1 82 ? -4.922 2.794 13.224 1.00 87.44 82 THR A C 1
ATOM 628 O O . THR A 1 82 ? -5.415 1.752 12.795 1.00 87.44 82 THR A O 1
ATOM 631 N N . LYS A 1 83 ? -5.214 3.262 14.447 1.00 88.50 83 LYS A N 1
ATOM 632 C CA . LYS A 1 83 ? -6.122 2.574 15.383 1.00 88.50 83 LYS A CA 1
ATOM 633 C C . LYS A 1 83 ? -7.509 2.364 14.766 1.00 88.50 83 LYS A C 1
ATOM 635 O O . LYS A 1 83 ? -8.070 1.277 14.886 1.00 88.50 83 LYS A O 1
ATOM 640 N N . ILE A 1 84 ? -8.044 3.375 14.073 1.00 84.62 84 ILE A N 1
ATOM 641 C CA . ILE A 1 84 ? -9.312 3.273 13.332 1.00 84.62 84 ILE A CA 1
ATOM 642 C C . ILE A 1 84 ? -9.196 2.241 12.204 1.00 84.62 84 ILE A C 1
ATOM 644 O O . ILE A 1 84 ? -10.030 1.341 12.135 1.00 84.62 84 ILE A O 1
ATOM 648 N N . GLN A 1 85 ? -8.162 2.333 11.359 1.00 86.25 85 GLN A N 1
ATOM 649 C CA . GLN A 1 85 ? -7.975 1.418 10.225 1.00 86.25 85 GLN A CA 1
ATOM 650 C C . GLN A 1 85 ? -7.896 -0.047 10.660 1.00 86.25 85 GLN A C 1
ATOM 652 O O . GLN A 1 85 ? -8.533 -0.898 10.040 1.00 86.25 85 GLN A O 1
ATOM 657 N N . ILE A 1 86 ? -7.179 -0.347 11.746 1.00 86.62 86 ILE A N 1
ATOM 658 C CA . ILE A 1 86 ? -7.081 -1.707 12.289 1.00 86.62 86 ILE A CA 1
ATOM 659 C C . ILE A 1 86 ? -8.458 -2.220 12.728 1.00 86.62 86 ILE A C 1
ATOM 661 O O . ILE A 1 86 ? -8.837 -3.342 12.394 1.00 86.62 86 ILE A O 1
ATOM 665 N N . LEU A 1 87 ? -9.220 -1.406 13.465 1.00 84.38 87 LEU A N 1
ATOM 666 C CA . LEU A 1 87 ? -10.521 -1.813 14.002 1.00 84.38 87 LEU A CA 1
ATOM 667 C C . LEU A 1 87 ? -11.599 -1.951 12.915 1.00 84.38 87 LEU A C 1
ATOM 669 O O . LEU A 1 87 ? -12.445 -2.843 12.999 1.00 84.38 87 LEU A O 1
ATOM 673 N N . GLU A 1 88 ? -11.580 -1.103 11.884 1.00 81.06 88 GLU A N 1
ATOM 674 C CA . GLU A 1 88 ? -12.510 -1.207 10.754 1.00 81.06 88 GLU A CA 1
ATOM 675 C C . GLU A 1 88 ? -12.201 -2.425 9.866 1.00 81.06 88 GLU A C 1
ATOM 677 O O . GLU A 1 88 ? -13.120 -3.131 9.428 1.00 81.06 88 GLU A O 1
ATOM 682 N N . ASN A 1 89 ? -10.918 -2.732 9.654 1.00 80.88 89 ASN A N 1
ATOM 683 C CA . ASN A 1 89 ? -10.459 -3.797 8.756 1.00 80.88 89 ASN A CA 1
ATOM 684 C C . ASN A 1 89 ? -10.093 -5.101 9.476 1.00 80.88 89 ASN A C 1
ATOM 686 O O . ASN A 1 89 ? -9.289 -5.888 8.975 1.00 80.88 89 ASN A O 1
ATOM 690 N N . LEU A 1 90 ? -10.716 -5.375 10.626 1.00 78.31 90 LEU A N 1
ATOM 691 C CA . LEU A 1 90 ? -10.572 -6.682 11.262 1.00 78.31 90 LEU A CA 1
ATOM 692 C C . LEU A 1 90 ? -10.970 -7.810 10.289 1.00 78.31 90 LEU A C 1
ATOM 694 O O . LEU A 1 90 ? -12.002 -7.674 9.609 1.00 78.31 90 LEU A O 1
ATOM 698 N N . PRO A 1 91 ? -10.200 -8.916 10.248 1.00 73.50 91 PRO A N 1
ATOM 699 C CA . PRO A 1 91 ? -10.519 -10.075 9.423 1.00 73.50 91 PRO A CA 1
ATOM 700 C C . PRO A 1 91 ? -11.927 -10.622 9.704 1.00 73.50 91 PRO A C 1
ATOM 702 O O . PRO A 1 91 ? -12.419 -10.581 10.840 1.00 73.50 91 PRO A O 1
ATOM 705 N N . LEU A 1 92 ? -12.597 -11.118 8.659 1.00 68.81 92 LEU A N 1
ATOM 706 C CA . LEU A 1 92 ? -13.992 -11.573 8.729 1.00 68.81 92 LEU A CA 1
ATOM 707 C C . LEU A 1 92 ? -14.179 -12.722 9.727 1.00 68.81 92 LEU A C 1
ATOM 709 O O . LEU A 1 92 ? -15.227 -12.828 10.356 1.00 68.81 92 LEU A O 1
ATOM 713 N N . GLU A 1 93 ? -13.146 -13.533 9.939 1.00 65.38 93 GLU A N 1
ATOM 714 C CA . GLU A 1 93 ? -13.138 -14.654 10.877 1.00 65.38 93 GLU A CA 1
ATOM 715 C C . GLU A 1 93 ? -13.411 -14.206 12.318 1.00 65.38 93 GLU A C 1
ATOM 717 O O . GLU A 1 93 ? -14.027 -14.948 13.085 1.00 65.38 93 GLU A O 1
ATOM 722 N N . PHE A 1 94 ? -12.982 -12.990 12.673 1.00 65.44 94 PHE A N 1
ATOM 723 C CA . PHE A 1 94 ? -13.250 -12.383 13.976 1.00 65.44 94 PHE A CA 1
ATOM 724 C C . PHE A 1 94 ? -14.601 -11.664 14.013 1.00 65.44 94 PHE A C 1
ATOM 726 O O . PHE A 1 94 ? -15.249 -11.635 15.057 1.00 65.44 94 PHE A O 1
ATOM 733 N N . LYS A 1 95 ? -15.052 -11.110 12.879 1.00 64.62 95 LYS A N 1
ATOM 734 C CA . LYS A 1 95 ? -16.358 -10.437 12.763 1.00 64.62 95 LYS A CA 1
ATOM 735 C C . LYS A 1 95 ? -17.530 -11.422 12.808 1.00 64.62 95 LYS A C 1
ATOM 737 O O . LYS A 1 95 ? -18.573 -11.090 13.362 1.00 64.62 95 LYS A O 1
ATOM 742 N N . GLU A 1 96 ? -17.353 -12.619 12.255 1.00 61.19 96 GLU A N 1
ATOM 743 C CA . GLU A 1 96 ? -18.379 -13.668 12.173 1.00 61.19 96 GLU A CA 1
ATOM 744 C C . GLU A 1 96 ? -18.265 -14.731 13.278 1.00 61.19 96 GLU A C 1
ATOM 746 O O . GLU A 1 96 ? -18.911 -15.772 13.193 1.00 61.19 96 GLU A O 1
ATOM 751 N N . GLU A 1 97 ? -17.434 -14.499 14.303 1.00 60.91 97 GLU A N 1
ATOM 752 C CA . GLU A 1 97 ? -17.232 -15.411 15.446 1.00 60.91 97 GLU A CA 1
ATOM 753 C C . GLU A 1 97 ? -16.795 -16.840 15.046 1.00 60.91 97 GLU A C 1
ATOM 755 O O . GLU A 1 97 ? -16.904 -17.780 15.832 1.00 60.91 97 GLU A O 1
ATOM 760 N N . ARG A 1 98 ? -16.255 -17.015 13.828 1.00 53.38 98 ARG A N 1
ATOM 761 C CA . ARG A 1 98 ? -15.757 -18.308 13.322 1.00 53.38 98 ARG A CA 1
ATOM 762 C C . ARG A 1 98 ? -14.464 -18.745 14.013 1.00 53.38 98 ARG A C 1
ATOM 764 O O . ARG A 1 98 ? -14.151 -19.933 14.021 1.00 53.38 98 ARG A O 1
ATOM 771 N N . ARG A 1 99 ? -13.714 -17.799 14.589 1.00 57.47 99 ARG A N 1
ATOM 772 C CA . ARG A 1 99 ? -12.622 -18.062 15.537 1.00 57.47 99 ARG A CA 1
ATOM 773 C C . ARG A 1 99 ? -12.959 -17.509 16.923 1.00 57.47 99 ARG A C 1
ATOM 775 O O . ARG A 1 99 ? -13.656 -16.494 17.009 1.00 57.47 99 ARG A O 1
ATOM 782 N N . PRO A 1 100 ? -12.415 -18.107 18.000 1.00 58.28 100 PRO A N 1
ATOM 783 C CA . PRO A 1 100 ? -12.500 -17.529 19.334 1.00 58.28 100 PRO A CA 1
ATOM 784 C C . PRO A 1 100 ? -11.916 -16.110 19.333 1.00 58.28 100 PRO A C 1
ATOM 786 O O . PRO A 1 100 ? -10.727 -15.902 19.107 1.00 58.28 100 PRO A O 1
ATOM 789 N N . VAL A 1 101 ? -12.771 -15.115 19.566 1.00 59.81 101 VAL A N 1
ATOM 790 C CA . VAL A 1 101 ? -12.382 -13.691 19.629 1.00 59.81 101 VAL A CA 1
ATOM 791 C C . VAL A 1 101 ? -11.610 -13.381 20.928 1.00 59.81 101 VAL A C 1
ATOM 793 O O . VAL A 1 101 ? -11.040 -12.307 21.081 1.00 59.81 101 VAL A O 1
ATOM 796 N N . GLU A 1 102 ? -11.573 -14.331 21.862 1.00 61.50 102 GLU A N 1
ATOM 797 C CA . GLU A 1 102 ? -10.894 -14.235 23.159 1.00 61.50 102 GLU A CA 1
ATOM 798 C C . GLU A 1 102 ? -9.368 -14.112 23.023 1.00 61.50 102 GLU A C 1
ATOM 800 O O . GLU A 1 102 ? -8.745 -13.400 23.806 1.00 61.50 102 GLU A O 1
ATOM 805 N N . ASP A 1 103 ? -8.777 -14.694 21.975 1.00 72.69 103 ASP A N 1
ATOM 806 C CA . ASP A 1 103 ? -7.329 -14.621 21.732 1.00 72.69 103 ASP A CA 1
ATOM 807 C C . ASP A 1 103 ? -6.898 -13.328 21.015 1.00 72.69 103 ASP A C 1
ATOM 809 O O . ASP A 1 103 ? -5.705 -13.044 20.893 1.00 72.69 103 ASP A O 1
ATOM 813 N N . LEU A 1 104 ? -7.845 -12.510 20.540 1.00 78.38 104 LEU A N 1
ATOM 814 C CA . LEU A 1 104 ? -7.562 -11.340 19.703 1.00 78.38 104 LEU A CA 1
ATOM 815 C C . LEU A 1 104 ? -6.646 -10.299 20.384 1.00 78.38 104 LEU A C 1
ATOM 817 O O . LEU A 1 104 ? -5.675 -9.880 19.747 1.00 78.38 104 LEU A O 1
ATOM 821 N N . PRO A 1 105 ? -6.859 -9.906 21.661 1.00 83.56 105 PRO A N 1
ATOM 822 C CA . PRO A 1 105 ? -5.944 -8.993 22.349 1.00 83.56 105 PRO A CA 1
ATOM 823 C C . PRO A 1 105 ? -4.532 -9.581 22.501 1.00 83.56 105 PRO A C 1
ATOM 825 O O . PRO A 1 105 ? -3.537 -8.872 22.345 1.00 83.56 105 PRO A O 1
ATOM 828 N N . ALA A 1 106 ? -4.422 -10.889 22.758 1.00 84.69 106 ALA A N 1
ATOM 829 C CA . ALA A 1 106 ? -3.131 -11.562 22.878 1.00 84.69 106 ALA A CA 1
ATOM 830 C C . ALA A 1 106 ? -2.379 -11.587 21.537 1.00 84.69 106 ALA A C 1
ATOM 832 O O . ALA A 1 106 ? -1.180 -11.308 21.505 1.00 84.69 106 ALA A O 1
ATOM 833 N N . ILE A 1 107 ? -3.089 -11.838 20.431 1.00 82.94 107 ILE A N 1
ATOM 834 C CA . ILE A 1 107 ? -2.540 -11.789 19.068 1.00 82.94 107 ILE A CA 1
ATOM 835 C C . ILE A 1 107 ? -2.038 -10.380 18.739 1.00 82.94 107 ILE A C 1
ATOM 837 O O . ILE A 1 107 ? -0.908 -10.236 18.275 1.00 82.94 107 ILE A O 1
ATOM 841 N N . PHE A 1 108 ? -2.836 -9.342 19.024 1.00 86.94 108 PHE A N 1
ATOM 842 C CA . PHE A 1 108 ? -2.445 -7.943 18.808 1.00 86.94 108 PHE A CA 1
ATOM 843 C C . PHE A 1 108 ? -1.142 -7.623 19.525 1.00 86.94 108 PHE A C 1
ATOM 845 O O . PHE A 1 108 ? -0.190 -7.161 18.903 1.00 86.94 108 PHE A O 1
ATOM 852 N N . LYS A 1 109 ? -1.096 -7.909 20.828 1.00 88.25 109 LYS A N 1
ATOM 853 C CA . LYS A 1 109 ? 0.077 -7.640 21.652 1.00 88.25 109 LYS A CA 1
ATOM 854 C C . LYS A 1 109 ? 1.302 -8.409 21.154 1.00 88.25 109 LYS A C 1
ATOM 856 O O . LYS A 1 109 ? 2.347 -7.810 20.934 1.00 88.25 109 LYS A O 1
ATOM 861 N N . SER A 1 110 ? 1.162 -9.715 20.920 1.00 89.62 110 SER A N 1
ATOM 862 C CA . SER A 1 110 ? 2.264 -10.567 20.460 1.00 89.62 110 SER A CA 1
ATOM 863 C C . SER A 1 110 ? 2.833 -10.107 19.118 1.00 89.62 110 SER A C 1
ATOM 865 O O . SER A 1 110 ? 4.052 -10.067 18.949 1.00 89.62 110 SER A O 1
ATOM 867 N N . ASN A 1 111 ? 1.973 -9.747 18.162 1.00 89.00 111 ASN A N 1
ATOM 868 C CA . ASN A 1 111 ? 2.418 -9.317 16.840 1.00 89.00 111 ASN A CA 1
ATOM 869 C C . ASN A 1 111 ? 2.969 -7.885 16.857 1.00 89.00 111 ASN A C 1
ATOM 871 O O . ASN A 1 111 ? 3.975 -7.634 16.206 1.00 89.00 111 ASN A O 1
ATOM 875 N N . LEU A 1 112 ? 2.404 -6.959 17.639 1.00 89.88 112 LEU A N 1
ATOM 876 C CA . LEU A 1 112 ? 3.002 -5.629 17.819 1.00 89.88 112 LEU A CA 1
ATOM 877 C C . LEU A 1 112 ? 4.387 -5.725 18.466 1.00 89.88 112 LEU A C 1
ATOM 879 O O . LEU A 1 112 ? 5.347 -5.167 17.939 1.00 89.88 112 LEU A O 1
ATOM 883 N N . ASP A 1 113 ? 4.520 -6.497 19.547 1.00 91.00 113 ASP A N 1
ATOM 884 C CA . ASP A 1 113 ? 5.809 -6.729 20.205 1.00 91.00 113 ASP A CA 1
ATOM 885 C C . ASP A 1 113 ? 6.813 -7.385 19.252 1.00 91.00 113 ASP A C 1
ATOM 887 O O . ASP A 1 113 ? 7.997 -7.052 19.259 1.00 91.00 113 ASP A O 1
ATOM 891 N N . GLY A 1 114 ? 6.349 -8.324 18.426 1.00 90.50 114 GLY A N 1
ATOM 892 C CA . GLY A 1 114 ? 7.160 -8.964 17.401 1.00 90.50 114 GLY A CA 1
ATOM 893 C C . GLY A 1 114 ? 7.667 -7.975 16.358 1.00 90.50 114 GLY A C 1
ATOM 894 O O . GLY A 1 114 ? 8.868 -7.921 16.123 1.00 90.50 114 GLY A O 1
ATOM 895 N N . LEU A 1 115 ? 6.790 -7.148 15.786 1.00 90.12 115 LEU A N 1
ATOM 896 C CA . LEU A 1 115 ? 7.174 -6.134 14.801 1.00 90.12 115 LEU A CA 1
ATOM 897 C C . LEU A 1 115 ? 8.169 -5.123 15.389 1.00 90.12 115 LEU A C 1
ATOM 899 O O . LEU A 1 115 ? 9.181 -4.817 14.764 1.00 90.12 115 LEU A O 1
ATOM 903 N N . ILE A 1 116 ? 7.954 -4.670 16.624 1.00 90.94 116 ILE A N 1
ATOM 904 C CA . ILE A 1 116 ? 8.902 -3.776 17.304 1.00 90.94 116 ILE A CA 1
ATOM 905 C C . ILE A 1 116 ? 10.264 -4.462 17.483 1.00 90.94 116 ILE A C 1
ATOM 907 O O . ILE A 1 116 ? 11.302 -3.856 17.226 1.00 90.94 116 ILE A O 1
ATOM 911 N N . LYS A 1 117 ? 10.289 -5.749 17.861 1.00 90.94 117 LYS A N 1
ATOM 912 C CA . LYS A 1 117 ? 11.537 -6.529 17.972 1.00 90.94 117 LYS A CA 1
ATOM 913 C C . LYS A 1 117 ? 12.256 -6.719 16.636 1.00 90.94 117 LYS A C 1
ATOM 915 O O . LYS A 1 117 ? 13.476 -6.854 16.642 1.00 90.94 117 LYS A O 1
ATOM 920 N N . LEU A 1 118 ? 11.531 -6.719 15.517 1.00 88.50 118 LEU A N 1
ATOM 921 C CA . LEU A 1 118 ? 12.117 -6.740 14.172 1.00 88.50 118 LEU A CA 1
ATOM 922 C C . LEU A 1 118 ? 12.737 -5.396 13.763 1.00 88.50 118 LEU A C 1
ATOM 924 O O . LEU A 1 118 ? 13.410 -5.332 12.739 1.00 88.50 118 LEU A O 1
ATOM 928 N N . GLY A 1 119 ? 12.543 -4.342 14.560 1.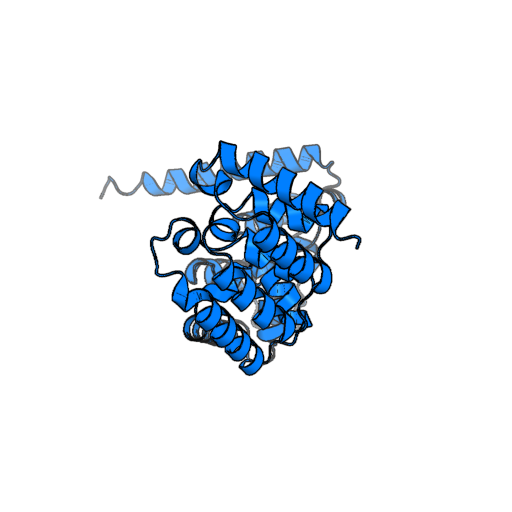00 89.38 119 GLY A N 1
ATOM 929 C CA . GLY A 1 119 ? 13.115 -3.019 14.326 1.00 89.38 119 GLY A CA 1
ATOM 930 C C . GLY A 1 119 ? 12.152 -2.015 13.696 1.00 89.38 119 GLY A C 1
ATOM 931 O O . GLY A 1 119 ? 12.570 -0.896 13.407 1.00 89.38 119 GLY A O 1
ATOM 932 N N . PHE A 1 120 ? 10.871 -2.358 13.503 1.00 90.38 120 PHE A N 1
ATOM 933 C CA . PHE A 1 120 ? 9.873 -1.380 13.062 1.00 90.38 120 PHE A CA 1
ATOM 934 C C . PHE A 1 120 ? 9.674 -0.312 14.150 1.00 90.38 120 PHE A C 1
ATOM 936 O O . PHE A 1 120 ? 9.294 -0.623 15.280 1.00 90.38 120 PHE A O 1
ATOM 943 N N . SER A 1 121 ? 9.944 0.950 13.805 1.00 90.69 121 SER A N 1
ATOM 944 C CA . SER A 1 121 ? 9.651 2.103 14.654 1.00 90.69 121 SER A CA 1
ATOM 945 C C . SER A 1 121 ? 8.145 2.369 14.694 1.00 90.69 121 SER A C 1
ATOM 947 O O . SER A 1 121 ? 7.385 1.822 13.893 1.00 90.69 121 SER A O 1
ATOM 949 N N . GLU A 1 122 ? 7.704 3.242 15.598 1.00 88.38 122 GLU A N 1
ATOM 950 C CA . GLU A 1 122 ? 6.298 3.662 15.678 1.00 88.38 122 GLU A CA 1
ATOM 951 C C . GLU A 1 122 ? 5.805 4.246 14.343 1.00 88.38 122 GLU A C 1
ATOM 953 O O . GLU A 1 122 ? 4.747 3.851 13.856 1.00 88.38 122 GLU A O 1
ATOM 958 N N . ASP A 1 123 ? 6.625 5.076 13.690 1.00 89.06 123 ASP A N 1
ATOM 959 C CA . ASP A 1 123 ? 6.311 5.665 12.384 1.00 89.06 123 ASP A CA 1
ATOM 960 C C . ASP A 1 123 ? 6.188 4.600 11.284 1.00 89.06 123 ASP A C 1
ATOM 962 O O . ASP A 1 123 ? 5.308 4.683 10.421 1.00 89.06 123 ASP A O 1
ATOM 966 N N . HIS A 1 124 ? 7.046 3.570 11.312 1.00 91.00 124 HIS A N 1
ATOM 967 C CA . HIS A 1 124 ? 6.948 2.461 10.362 1.00 91.00 124 HIS A CA 1
ATOM 968 C C . HIS A 1 124 ? 5.660 1.665 10.578 1.00 91.00 124 HIS A C 1
ATOM 970 O O . HIS A 1 124 ? 4.971 1.328 9.614 1.00 91.00 124 HIS A O 1
ATOM 976 N N . LEU A 1 125 ? 5.316 1.383 11.838 1.00 91.25 125 LEU A N 1
ATOM 977 C CA . LEU A 1 125 ? 4.084 0.681 12.186 1.00 91.25 125 LEU A CA 1
ATOM 978 C C . LEU A 1 125 ? 2.859 1.463 11.723 1.00 91.25 125 LEU A C 1
ATOM 980 O O . LEU A 1 125 ? 1.966 0.871 11.121 1.00 91.25 125 LEU A O 1
ATOM 984 N N . ASP A 1 126 ? 2.832 2.777 11.940 1.00 91.62 126 ASP A N 1
ATOM 985 C CA . ASP A 1 126 ? 1.743 3.624 11.462 1.00 91.62 126 ASP A CA 1
ATOM 986 C C . ASP A 1 126 ? 1.631 3.593 9.933 1.00 91.62 126 ASP A C 1
ATOM 988 O O . ASP A 1 126 ? 0.543 3.358 9.409 1.00 91.62 126 ASP A O 1
ATOM 992 N N . ALA A 1 127 ? 2.737 3.733 9.198 1.00 91.00 127 ALA A N 1
ATOM 993 C CA . ALA A 1 127 ? 2.718 3.683 7.734 1.00 91.00 127 ALA A CA 1
ATOM 994 C C . ALA A 1 127 ? 2.206 2.334 7.188 1.00 91.00 127 ALA A C 1
ATOM 996 O O . ALA A 1 127 ? 1.368 2.297 6.275 1.00 91.00 127 ALA A O 1
ATOM 997 N N . ILE A 1 128 ? 2.677 1.225 7.769 1.00 91.00 128 ILE A N 1
ATOM 998 C CA . ILE A 1 128 ? 2.321 -0.135 7.352 1.00 91.00 128 ILE A CA 1
ATOM 999 C C . ILE A 1 128 ? 0.870 -0.444 7.700 1.00 91.00 128 ILE A C 1
ATOM 1001 O O . ILE A 1 128 ? 0.121 -0.882 6.831 1.00 91.00 128 ILE A O 1
ATOM 1005 N N . LEU A 1 129 ? 0.458 -0.219 8.948 1.00 90.81 129 LEU A N 1
ATOM 1006 C CA . LEU A 1 129 ? -0.857 -0.625 9.447 1.00 90.81 129 LEU A CA 1
ATOM 1007 C C . LEU A 1 129 ? -1.982 0.286 8.946 1.00 90.81 129 LEU A C 1
ATOM 1009 O O . LEU A 1 129 ? -3.118 -0.171 8.827 1.00 90.81 129 LEU A O 1
ATOM 1013 N N . LEU A 1 130 ? -1.680 1.543 8.603 1.00 90.38 130 LEU A N 1
ATOM 1014 C CA . LEU A 1 130 ? -2.633 2.429 7.934 1.00 90.38 130 LEU A CA 1
ATOM 1015 C C . LEU A 1 130 ? -2.930 1.962 6.500 1.00 90.38 130 LEU A C 1
ATOM 1017 O O . LEU A 1 130 ? -4.062 2.090 6.041 1.00 90.38 130 LEU A O 1
ATOM 1021 N N . SER A 1 131 ? -1.927 1.415 5.805 1.00 86.88 131 SER A N 1
ATOM 1022 C CA . SER A 1 131 ? -2.048 0.982 4.404 1.00 86.88 131 SER A CA 1
ATOM 1023 C C . SER A 1 131 ? -2.477 -0.483 4.260 1.00 86.88 131 SER A C 1
ATOM 1025 O O . SER A 1 131 ? -3.193 -0.834 3.327 1.00 86.88 131 SER A O 1
ATOM 1027 N N . SER A 1 132 ? -2.026 -1.345 5.172 1.00 86.44 132 SER A N 1
ATOM 1028 C CA . SER A 1 132 ? -2.261 -2.790 5.182 1.00 86.44 132 SER A CA 1
ATOM 1029 C C . SER A 1 132 ? -2.473 -3.282 6.623 1.00 86.44 132 SER A C 1
ATOM 1031 O O . SER A 1 132 ? -1.576 -3.871 7.236 1.00 86.44 132 SER A O 1
ATOM 1033 N N . PRO A 1 133 ? -3.671 -3.071 7.199 1.00 86.62 133 PRO A N 1
ATOM 1034 C CA . PRO A 1 133 ? -3.983 -3.501 8.566 1.00 86.62 133 PRO A CA 1
ATOM 1035 C C . PRO A 1 133 ? -3.927 -5.027 8.734 1.00 86.62 133 PRO A C 1
ATOM 1037 O O . PRO A 1 133 ? -3.690 -5.524 9.835 1.00 86.62 133 PRO A O 1
ATOM 1040 N N . HIS A 1 134 ? -4.075 -5.781 7.638 1.00 84.56 134 HIS A N 1
ATOM 1041 C CA . HIS A 1 134 ? -3.949 -7.239 7.615 1.00 84.56 134 HIS A CA 1
ATOM 1042 C C . HIS A 1 134 ? -2.574 -7.734 8.076 1.00 84.56 134 HIS A C 1
ATOM 1044 O O . HIS A 1 134 ? -2.484 -8.840 8.608 1.00 84.56 134 HIS A O 1
ATOM 1050 N N . THR A 1 135 ? -1.527 -6.908 7.965 1.00 86.06 135 THR A N 1
ATOM 1051 C CA . THR A 1 135 ? -0.171 -7.266 8.394 1.00 86.06 135 THR A CA 1
ATOM 1052 C C . THR A 1 135 ? -0.105 -7.664 9.867 1.00 86.06 135 THR A C 1
ATOM 1054 O O . THR A 1 135 ? 0.636 -8.576 10.230 1.00 86.06 135 THR A O 1
ATOM 1057 N N . LEU A 1 136 ? -0.943 -7.056 10.713 1.00 86.00 136 LEU A N 1
ATOM 1058 C CA . LEU A 1 136 ? -1.020 -7.377 12.138 1.00 86.00 136 LEU A CA 1
ATOM 1059 C C . LEU A 1 136 ? -1.499 -8.816 12.413 1.00 86.00 136 LEU A C 1
ATOM 1061 O O . LEU A 1 136 ? -1.358 -9.300 13.532 1.00 86.00 136 LEU A O 1
ATOM 1065 N N . PHE A 1 137 ? -2.049 -9.517 11.418 1.00 84.38 137 PHE A N 1
ATOM 1066 C CA . PHE A 1 137 ? -2.700 -10.822 11.580 1.00 84.38 137 PHE A CA 1
ATOM 1067 C C . PHE A 1 137 ? -1.949 -11.997 10.948 1.00 84.38 137 PHE A C 1
ATOM 1069 O O . PHE A 1 137 ? -2.340 -13.141 11.165 1.00 84.38 137 PHE A O 1
ATOM 1076 N N . MET A 1 138 ? -0.880 -11.751 10.189 1.00 81.44 138 MET A N 1
ATOM 1077 C CA . MET A 1 138 ? -0.202 -12.799 9.404 1.00 81.44 138 MET A CA 1
ATOM 1078 C C . MET A 1 138 ? 0.768 -13.661 10.220 1.00 81.44 138 MET A C 1
ATOM 1080 O O . MET A 1 138 ? 1.230 -14.696 9.749 1.00 81.44 138 MET A O 1
ATOM 1084 N N . GLY A 1 139 ? 1.059 -13.250 11.456 1.00 85.25 139 GLY A N 1
ATOM 1085 C CA . GLY A 1 139 ? 2.054 -13.887 12.310 1.00 85.25 139 GLY A CA 1
ATOM 1086 C C . GLY A 1 139 ? 3.483 -13.464 11.960 1.00 85.25 139 GLY A C 1
ATOM 1087 O O . GLY A 1 139 ? 3.835 -13.219 10.807 1.00 85.25 139 GLY A O 1
ATOM 1088 N N . ILE A 1 140 ? 4.324 -13.377 12.988 1.00 88.88 140 ILE A N 1
ATOM 1089 C CA . ILE A 1 140 ? 5.692 -12.856 12.868 1.00 88.88 140 ILE A CA 1
ATOM 1090 C C . ILE A 1 140 ? 6.601 -13.758 12.032 1.00 88.88 140 ILE A C 1
ATOM 1092 O O . ILE A 1 140 ? 7.414 -13.247 11.269 1.00 88.88 140 ILE A O 1
ATOM 1096 N N . GLU A 1 141 ? 6.428 -15.078 12.109 1.00 90.19 141 GLU A N 1
ATOM 1097 C CA . GLU A 1 141 ? 7.222 -16.040 11.328 1.00 90.19 141 GLU A CA 1
ATOM 1098 C C . GLU A 1 141 ? 7.034 -15.863 9.816 1.00 90.19 141 GLU A C 1
ATOM 1100 O O . GLU A 1 141 ? 7.994 -15.950 9.050 1.00 90.19 141 GLU A O 1
ATOM 1105 N N . HIS A 1 142 ? 5.808 -15.556 9.375 1.00 91.19 142 HIS A N 1
ATOM 1106 C CA . HIS A 1 142 ? 5.530 -15.264 7.968 1.00 91.19 142 HIS A CA 1
ATOM 1107 C C . HIS A 1 142 ? 6.241 -13.985 7.525 1.00 91.19 142 HIS A C 1
ATOM 1109 O O . HIS A 1 142 ? 6.945 -13.984 6.519 1.00 91.19 142 HIS A O 1
ATOM 1115 N N . ILE A 1 143 ? 6.129 -12.916 8.319 1.00 91.94 143 ILE A N 1
ATOM 1116 C CA . ILE A 1 143 ? 6.790 -11.633 8.038 1.00 91.94 143 ILE A CA 1
ATOM 1117 C C . ILE A 1 143 ? 8.309 -11.819 7.960 1.00 91.94 143 ILE A C 1
ATOM 1119 O O . ILE A 1 143 ? 8.934 -11.365 7.003 1.00 91.94 143 ILE A O 1
ATOM 1123 N N . LEU A 1 144 ? 8.894 -12.551 8.910 1.00 92.25 144 LEU A N 1
ATOM 1124 C CA . LEU A 1 144 ? 10.310 -12.916 8.909 1.00 92.25 144 LEU A CA 1
ATOM 1125 C C . LEU A 1 144 ? 10.711 -13.700 7.657 1.00 92.25 144 LEU A C 1
ATOM 1127 O O . LEU A 1 144 ? 11.743 -13.403 7.054 1.00 92.25 144 LEU A O 1
ATOM 1131 N N . SER A 1 145 ? 9.895 -14.674 7.247 1.00 94.62 145 SER A N 1
ATOM 1132 C CA . SER A 1 145 ? 10.140 -15.457 6.035 1.00 94.62 145 SER A CA 1
ATOM 1133 C C . SER A 1 145 ? 10.186 -14.565 4.795 1.00 94.62 145 SER A C 1
ATOM 1135 O O . SER A 1 145 ? 11.149 -14.632 4.030 1.00 94.62 145 SER A O 1
ATOM 1137 N N . ILE A 1 146 ? 9.196 -13.684 4.619 1.00 94.38 146 ILE A N 1
ATOM 1138 C CA . ILE A 1 146 ? 9.146 -12.761 3.479 1.00 94.38 146 ILE A CA 1
ATOM 1139 C C . ILE A 1 146 ? 10.309 -11.766 3.520 1.00 94.38 146 ILE A C 1
ATOM 1141 O O . ILE A 1 146 ? 10.980 -11.584 2.509 1.00 94.38 146 ILE A O 1
ATOM 1145 N N . MET A 1 147 ? 10.626 -11.177 4.677 1.00 92.94 147 MET A N 1
ATOM 1146 C CA . MET A 1 147 ? 11.783 -10.282 4.818 1.00 92.94 147 MET A CA 1
ATOM 1147 C C . MET A 1 147 ? 13.107 -10.990 4.495 1.00 92.94 147 MET A C 1
ATOM 1149 O O . MET A 1 147 ? 13.983 -10.402 3.863 1.00 92.94 147 MET A O 1
ATOM 1153 N N . GLY A 1 148 ? 13.259 -12.260 4.880 1.00 93.69 148 GLY A N 1
ATOM 1154 C CA . GLY A 1 148 ? 14.418 -13.079 4.520 1.00 93.69 148 GLY A CA 1
ATOM 1155 C C . GLY A 1 148 ? 14.524 -13.319 3.012 1.00 93.69 148 GLY A C 1
ATOM 1156 O O . GLY A 1 148 ? 15.600 -13.156 2.436 1.00 93.69 148 GLY A O 1
ATOM 1157 N N . LYS A 1 149 ? 13.403 -13.638 2.356 1.00 95.25 149 LYS A N 1
ATOM 1158 C CA . LYS A 1 149 ? 13.346 -13.789 0.895 1.00 95.25 149 LYS A CA 1
ATOM 1159 C C . LYS A 1 149 ? 13.653 -12.477 0.168 1.00 95.25 149 LYS A C 1
ATOM 1161 O O . LYS A 1 149 ? 14.419 -12.485 -0.790 1.00 95.25 149 LYS A O 1
ATOM 1166 N N . LEU A 1 150 ? 13.119 -11.353 0.653 1.00 94.88 150 LEU A N 1
ATOM 1167 C CA . LEU A 1 150 ? 13.409 -10.023 0.116 1.00 94.88 150 LEU A CA 1
ATOM 1168 C C . LEU A 1 150 ? 14.894 -9.687 0.235 1.00 94.88 150 LEU A C 1
ATOM 1170 O O . LEU A 1 150 ? 15.484 -9.299 -0.764 1.00 94.88 150 LEU A O 1
ATOM 1174 N N . ASN A 1 151 ? 15.522 -9.917 1.392 1.00 92.75 151 ASN A N 1
ATOM 1175 C CA . ASN A 1 151 ? 16.969 -9.724 1.559 1.00 92.75 151 ASN A CA 1
ATOM 1176 C C . ASN A 1 151 ? 17.791 -10.521 0.530 1.00 92.75 151 ASN A C 1
ATOM 1178 O O . ASN A 1 151 ? 18.791 -10.022 0.023 1.00 92.75 151 ASN A O 1
ATOM 1182 N N . GLY A 1 152 ? 17.363 -11.744 0.199 1.00 92.19 152 GLY A N 1
ATOM 1183 C CA . GLY A 1 152 ? 17.994 -12.543 -0.855 1.00 92.19 152 GLY A CA 1
ATOM 1184 C C . GLY A 1 152 ? 17.778 -11.994 -2.270 1.00 92.19 152 GLY A C 1
ATOM 1185 O O . GLY A 1 152 ? 18.613 -12.225 -3.139 1.00 92.19 152 GLY A O 1
ATOM 1186 N N . LEU A 1 153 ? 16.681 -11.267 -2.500 1.00 92.69 153 LEU A N 1
ATOM 1187 C CA . LEU A 1 153 ? 16.300 -10.714 -3.801 1.00 92.69 153 LEU A CA 1
ATOM 1188 C C . LEU A 1 153 ? 16.939 -9.344 -4.086 1.00 92.69 153 LEU A C 1
ATOM 1190 O O . LEU A 1 153 ? 17.374 -9.106 -5.208 1.00 92.69 153 LEU A O 1
ATOM 1194 N N . VAL A 1 154 ? 16.985 -8.438 -3.096 1.00 88.56 154 VAL A N 1
ATOM 1195 C CA . VAL A 1 154 ? 17.359 -7.019 -3.293 1.00 88.56 154 VAL A CA 1
ATOM 1196 C C . VAL A 1 154 ? 18.777 -6.632 -2.841 1.00 88.56 154 VAL A C 1
ATOM 1198 O O . VAL A 1 154 ? 19.101 -5.448 -2.817 1.00 88.56 154 VAL A O 1
ATOM 1201 N N . ASP A 1 155 ? 19.638 -7.610 -2.550 1.00 82.06 155 ASP A N 1
ATOM 1202 C CA . ASP A 1 155 ? 21.006 -7.423 -2.029 1.00 82.06 155 ASP A CA 1
ATOM 1203 C C . ASP A 1 155 ? 21.068 -6.785 -0.615 1.00 82.06 155 ASP A C 1
ATOM 1205 O O . ASP A 1 155 ? 20.185 -6.068 -0.151 1.00 82.06 155 ASP A O 1
ATOM 1209 N N . THR A 1 156 ? 22.165 -7.039 0.100 1.00 70.94 156 THR A N 1
ATOM 1210 C CA . THR A 1 156 ? 22.386 -6.703 1.520 1.00 70.94 156 THR A CA 1
ATOM 1211 C C . THR A 1 156 ? 22.514 -5.194 1.774 1.00 70.94 156 THR A C 1
ATOM 1213 O O . THR A 1 156 ? 22.426 -4.738 2.911 1.00 70.94 156 THR A O 1
ATOM 1216 N N . LYS A 1 157 ? 22.756 -4.389 0.731 1.00 77.25 157 LYS A N 1
ATOM 1217 C CA . LYS A 1 157 ? 22.878 -2.923 0.850 1.00 77.25 157 LYS A CA 1
ATOM 1218 C C . LYS A 1 157 ? 21.526 -2.213 0.923 1.00 77.25 157 LYS A C 1
ATOM 1220 O O . LYS A 1 157 ? 21.490 -1.012 1.203 1.00 77.25 157 LYS A O 1
ATOM 1225 N N . VAL A 1 158 ? 20.437 -2.916 0.622 1.00 83.94 158 VAL A N 1
ATOM 1226 C CA . VAL A 1 158 ? 19.083 -2.379 0.693 1.00 83.94 158 VAL A CA 1
ATOM 1227 C C . VAL A 1 158 ? 18.518 -2.614 2.084 1.00 83.94 158 VAL A C 1
ATOM 1229 O O . VAL A 1 158 ? 18.517 -3.730 2.593 1.00 83.94 158 VAL A O 1
ATOM 1232 N N . ASP A 1 159 ? 17.974 -1.554 2.675 1.00 88.31 159 ASP A N 1
ATOM 1233 C CA . ASP A 1 159 ? 17.198 -1.685 3.898 1.00 88.31 159 ASP A CA 1
ATOM 1234 C C . ASP A 1 159 ? 15.810 -2.265 3.575 1.00 88.31 159 ASP A C 1
ATOM 1236 O O . ASP A 1 159 ? 14.917 -1.586 3.054 1.00 88.31 159 ASP A O 1
ATOM 1240 N N . VAL A 1 160 ? 15.642 -3.558 3.858 1.00 91.62 160 VAL A N 1
ATOM 1241 C CA . VAL A 1 160 ? 14.369 -4.265 3.667 1.00 91.62 160 VAL A CA 1
ATOM 1242 C C . VAL A 1 160 ? 13.277 -3.728 4.593 1.00 91.62 160 VAL A C 1
ATOM 1244 O O . VAL A 1 160 ? 12.104 -3.788 4.227 1.00 91.62 160 VAL A O 1
ATOM 1247 N N . LEU A 1 161 ? 13.623 -3.146 5.744 1.00 91.19 161 LEU A N 1
ATOM 1248 C CA . LEU A 1 161 ? 12.651 -2.518 6.635 1.00 91.19 161 LEU A CA 1
ATOM 1249 C C . LEU A 1 161 ? 11.999 -1.308 5.957 1.00 91.19 161 LEU A C 1
ATOM 1251 O O . LEU A 1 161 ? 10.771 -1.193 5.928 1.00 91.19 161 LEU A O 1
ATOM 1255 N N . ASP A 1 162 ? 12.810 -0.449 5.340 1.00 90.50 162 ASP A N 1
ATOM 1256 C CA . ASP A 1 162 ? 12.334 0.705 4.571 1.00 90.50 162 ASP A CA 1
ATOM 1257 C C . ASP A 1 162 ? 11.530 0.275 3.338 1.00 90.50 162 ASP A C 1
ATOM 1259 O O . ASP A 1 162 ? 10.526 0.905 2.987 1.00 90.50 162 ASP A O 1
ATOM 1263 N N . LEU A 1 163 ? 11.956 -0.801 2.666 1.00 93.25 163 LEU A N 1
ATOM 1264 C CA . LEU A 1 163 ? 11.234 -1.373 1.529 1.00 93.25 163 LEU A CA 1
ATOM 1265 C C . LEU A 1 163 ? 9.838 -1.832 1.954 1.00 93.25 163 LEU A C 1
ATOM 1267 O O . LEU A 1 163 ? 8.857 -1.418 1.338 1.00 93.25 163 LEU A O 1
ATOM 1271 N N . VAL A 1 164 ? 9.738 -2.633 3.017 1.00 93.38 164 VAL A N 1
ATOM 1272 C CA . VAL A 1 164 ? 8.462 -3.139 3.545 1.00 93.38 164 VAL A CA 1
ATOM 1273 C C . VAL A 1 164 ? 7.585 -1.998 4.054 1.00 93.38 164 VAL A C 1
ATOM 1275 O O . VAL A 1 164 ? 6.379 -2.007 3.825 1.00 93.38 164 VAL A O 1
ATOM 1278 N N . THR A 1 165 ? 8.175 -0.975 4.673 1.00 92.06 165 THR A N 1
ATOM 1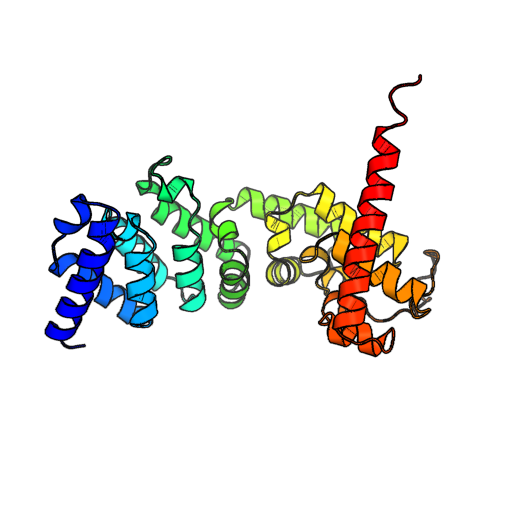279 C CA . THR A 1 165 ? 7.434 0.210 5.126 1.00 92.06 165 THR A CA 1
ATOM 1280 C C . THR A 1 165 ? 6.810 0.970 3.954 1.00 92.06 165 THR A C 1
ATOM 1282 O O . THR A 1 165 ? 5.665 1.412 4.032 1.00 92.06 165 THR A O 1
ATOM 1285 N N . ARG A 1 166 ? 7.534 1.095 2.835 1.00 91.00 166 ARG A N 1
ATOM 1286 C CA . ARG A 1 166 ? 7.045 1.750 1.611 1.00 91.00 166 ARG A CA 1
ATOM 1287 C C . ARG A 1 166 ? 6.077 0.873 0.810 1.00 91.00 166 ARG A C 1
ATOM 1289 O O . ARG A 1 166 ? 5.161 1.400 0.179 1.00 91.00 166 ARG A O 1
ATOM 1296 N N . CYS A 1 167 ? 6.292 -0.439 0.809 1.00 92.94 167 CYS A N 1
ATOM 1297 C CA . CYS A 1 167 ? 5.535 -1.417 0.029 1.00 92.94 167 CYS A CA 1
ATOM 1298 C C . CYS A 1 167 ? 4.971 -2.533 0.926 1.00 92.94 167 CYS A C 1
ATOM 1300 O O . CYS A 1 167 ? 5.325 -3.696 0.737 1.00 92.94 167 CYS A O 1
ATOM 1302 N N . PRO A 1 168 ? 4.070 -2.227 1.878 1.00 92.31 168 PRO A N 1
ATOM 1303 C CA . PRO A 1 168 ? 3.585 -3.212 2.849 1.00 92.31 168 PRO A CA 1
ATOM 1304 C C . PRO A 1 168 ? 2.790 -4.355 2.208 1.00 92.31 168 PRO A C 1
ATOM 1306 O O . PRO A 1 168 ? 2.678 -5.430 2.796 1.00 92.31 168 PRO A O 1
ATOM 1309 N N . HIS A 1 169 ? 2.270 -4.152 0.992 1.00 89.94 169 HIS A N 1
ATOM 1310 C CA . HIS A 1 169 ? 1.562 -5.182 0.235 1.00 89.94 169 HIS A CA 1
ATOM 1311 C C . HIS A 1 169 ? 2.439 -6.402 -0.093 1.00 89.94 169 HIS A 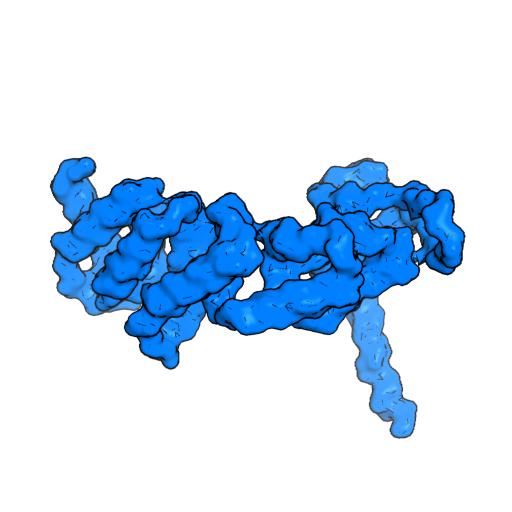C 1
ATOM 1313 O O . HIS A 1 169 ? 1.925 -7.510 -0.193 1.00 89.94 169 HIS A O 1
ATOM 1319 N N . VAL A 1 170 ? 3.766 -6.240 -0.157 1.00 93.44 170 VAL A N 1
ATOM 1320 C CA . VAL A 1 170 ? 4.703 -7.350 -0.410 1.00 93.44 170 VAL A CA 1
ATOM 1321 C C . VAL A 1 170 ? 4.623 -8.460 0.645 1.00 93.44 170 VAL A C 1
ATOM 1323 O O . VAL A 1 170 ? 5.038 -9.585 0.403 1.00 93.44 170 VAL A O 1
ATOM 1326 N N . LEU A 1 171 ? 4.094 -8.155 1.835 1.00 92.06 171 LEU A N 1
ATOM 1327 C CA . LEU A 1 171 ? 3.933 -9.133 2.909 1.00 92.06 171 LEU A CA 1
ATOM 1328 C C . LEU A 1 171 ? 2.711 -10.048 2.716 1.00 92.06 171 LEU A C 1
ATOM 1330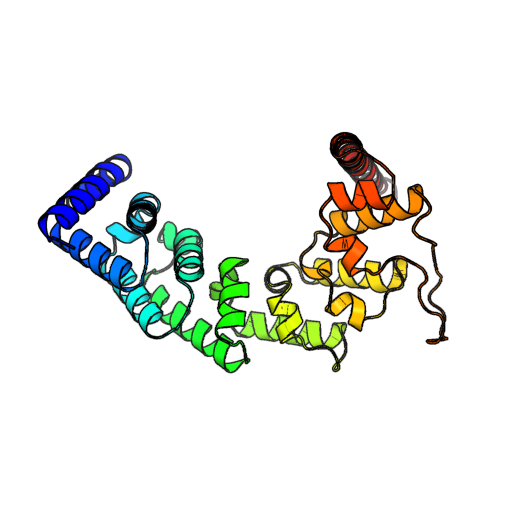 O O . LEU A 1 171 ? 2.677 -11.135 3.295 1.00 92.06 171 LEU A O 1
ATOM 1334 N N . VAL A 1 172 ? 1.712 -9.595 1.949 1.00 89.50 172 VAL A N 1
ATOM 1335 C CA . VAL A 1 172 ? 0.465 -10.332 1.667 1.00 89.50 172 VAL A CA 1
ATOM 1336 C C . VAL A 1 172 ? 0.418 -10.904 0.252 1.00 89.50 172 VAL A C 1
ATOM 1338 O O . VAL A 1 172 ? -0.367 -11.813 0.000 1.00 89.50 172 VAL A O 1
ATOM 1341 N N . GLU A 1 173 ? 1.204 -10.351 -0.670 1.00 91.56 173 GLU A N 1
ATOM 1342 C CA . GLU A 1 173 ? 1.237 -10.777 -2.065 1.00 91.56 173 GLU A CA 1
ATOM 1343 C C . GLU A 1 173 ? 1.839 -12.180 -2.212 1.00 91.56 173 GLU A C 1
ATOM 1345 O O . GLU A 1 173 ? 2.682 -12.609 -1.419 1.00 91.56 173 GLU A O 1
ATOM 1350 N N . ASP A 1 174 ? 1.400 -12.897 -3.247 1.00 94.12 174 ASP A N 1
ATOM 1351 C CA . ASP A 1 174 ? 2.040 -14.144 -3.630 1.00 94.12 174 ASP A CA 1
ATOM 1352 C C . ASP A 1 174 ? 3.513 -13.907 -4.004 1.00 94.12 174 ASP A C 1
ATOM 1354 O O . ASP A 1 174 ? 3.868 -12.948 -4.696 1.00 94.12 174 ASP A O 1
ATOM 1358 N N . TRP A 1 175 ? 4.390 -14.792 -3.526 1.00 95.25 175 TRP A N 1
ATOM 1359 C CA . TRP A 1 175 ? 5.826 -14.604 -3.703 1.00 95.25 175 TRP A CA 1
ATOM 1360 C C . TRP A 1 175 ? 6.247 -14.699 -5.175 1.00 95.25 175 TRP A C 1
ATOM 1362 O O . TRP A 1 175 ? 7.178 -14.001 -5.578 1.00 95.25 175 TRP A O 1
ATOM 1372 N N . GLU A 1 176 ? 5.574 -15.521 -5.985 1.00 96.12 176 GLU A N 1
ATOM 1373 C CA . GLU A 1 176 ? 5.869 -15.636 -7.415 1.00 96.12 176 GLU A CA 1
ATOM 1374 C C . GLU A 1 176 ? 5.520 -14.335 -8.139 1.00 96.12 176 GLU A C 1
ATOM 1376 O O . GLU A 1 176 ? 6.302 -13.871 -8.965 1.00 96.12 176 GLU A O 1
ATOM 1381 N N . GLU A 1 177 ? 4.417 -13.679 -7.768 1.00 96.44 177 GLU A N 1
ATOM 1382 C CA . GLU A 1 177 ? 4.046 -12.367 -8.311 1.00 96.44 177 GLU A CA 1
ATOM 1383 C C . GLU A 1 177 ? 5.050 -11.272 -7.900 1.00 96.44 177 GLU A C 1
ATOM 1385 O O . GLU A 1 177 ? 5.476 -10.459 -8.729 1.00 96.44 177 GLU A O 1
ATOM 1390 N N . THR A 1 178 ? 5.509 -11.277 -6.644 1.00 96.81 178 THR A N 1
ATOM 1391 C CA . THR A 1 178 ? 6.577 -10.376 -6.178 1.00 96.81 178 THR A CA 1
ATOM 1392 C C . THR A 1 178 ? 7.863 -10.556 -6.996 1.00 96.81 178 THR A C 1
ATOM 1394 O O . THR A 1 178 ? 8.446 -9.567 -7.457 1.00 96.81 178 THR A O 1
ATOM 1397 N N . VAL A 1 179 ? 8.294 -11.804 -7.218 1.00 97.06 179 VAL A N 1
ATOM 1398 C CA . VAL A 1 179 ? 9.481 -12.124 -8.030 1.00 97.06 179 VAL A CA 1
ATOM 1399 C C . VAL A 1 179 ? 9.265 -11.727 -9.487 1.00 97.06 179 VAL A C 1
ATOM 1401 O O . VAL A 1 179 ? 10.123 -11.063 -10.061 1.00 97.06 179 VAL A O 1
ATOM 1404 N N . ARG A 1 180 ? 8.097 -12.019 -10.066 1.00 97.50 180 ARG A N 1
ATOM 1405 C CA . ARG A 1 180 ? 7.742 -11.661 -11.446 1.00 97.50 180 ARG A CA 1
ATOM 1406 C C . ARG A 1 180 ? 7.872 -10.159 -11.701 1.00 97.50 180 ARG A C 1
ATOM 1408 O O . ARG A 1 180 ? 8.431 -9.747 -12.720 1.00 97.50 180 ARG A O 1
ATOM 1415 N N . LYS A 1 181 ? 7.387 -9.323 -10.776 1.00 97.94 181 LYS A N 1
ATOM 1416 C CA . LYS A 1 181 ? 7.538 -7.859 -10.861 1.00 97.94 181 LYS A CA 1
ATOM 1417 C C . LYS A 1 181 ? 9.001 -7.436 -10.797 1.00 97.94 181 LYS A C 1
ATOM 1419 O O . LYS A 1 181 ? 9.421 -6.606 -11.603 1.00 97.94 181 LYS A O 1
ATOM 1424 N N . PHE A 1 182 ? 9.769 -8.000 -9.866 1.00 97.00 182 PHE A N 1
ATOM 1425 C CA . PHE A 1 182 ? 11.199 -7.718 -9.750 1.00 97.00 182 PHE A CA 1
ATOM 1426 C C . PHE A 1 182 ? 11.948 -8.086 -11.034 1.00 97.00 182 PHE A C 1
ATOM 1428 O O . PHE A 1 182 ? 12.632 -7.241 -11.606 1.00 97.00 182 PHE A O 1
ATOM 1435 N N . GLU A 1 183 ? 11.779 -9.316 -11.517 1.00 96.12 183 GLU A N 1
ATOM 1436 C CA . GLU A 1 183 ? 12.473 -9.841 -12.691 1.00 96.12 183 GLU A CA 1
ATOM 1437 C C . GLU A 1 183 ? 12.144 -9.050 -13.950 1.00 96.12 183 GLU A C 1
ATOM 1439 O O . GLU A 1 183 ? 13.043 -8.730 -14.721 1.00 96.12 183 GLU A O 1
ATOM 1444 N N . TYR A 1 184 ? 10.886 -8.660 -14.146 1.00 97.12 184 TYR A N 1
ATOM 1445 C CA . TYR A 1 184 ? 10.517 -7.824 -15.284 1.00 97.12 184 TYR A CA 1
ATOM 1446 C C . TYR A 1 184 ? 11.225 -6.467 -15.249 1.00 97.12 184 TYR A C 1
ATOM 1448 O O . TYR A 1 184 ? 11.799 -6.028 -16.246 1.00 97.12 184 TYR A O 1
ATOM 1456 N N . VAL A 1 185 ? 11.251 -5.802 -14.095 1.00 96.31 185 VAL A N 1
ATOM 1457 C CA . VAL A 1 185 ? 11.914 -4.498 -13.985 1.00 96.31 185 VAL A CA 1
ATOM 1458 C C . VAL A 1 185 ? 13.441 -4.635 -14.091 1.00 96.31 185 VAL A C 1
ATOM 1460 O O . VAL A 1 185 ? 14.109 -3.791 -14.693 1.00 96.31 185 VAL A O 1
ATOM 1463 N N . TYR A 1 186 ? 14.001 -5.720 -13.563 1.00 93.94 186 TYR A N 1
ATOM 1464 C CA . TYR A 1 186 ? 15.435 -5.982 -13.578 1.00 93.94 186 TYR A CA 1
ATOM 1465 C C . TYR A 1 186 ? 15.944 -6.431 -14.958 1.00 93.94 186 TYR A C 1
ATOM 1467 O O . TYR A 1 186 ? 16.947 -5.906 -15.446 1.00 93.94 186 TYR A O 1
ATOM 1475 N N . TYR A 1 187 ? 15.276 -7.372 -15.623 1.00 92.81 187 TYR A N 1
ATOM 1476 C CA . TYR A 1 187 ? 15.731 -7.943 -16.895 1.00 92.81 187 TYR A CA 1
ATOM 1477 C C . TYR A 1 187 ? 15.166 -7.225 -18.122 1.00 92.81 187 TYR A C 1
ATOM 1479 O O . TYR A 1 187 ? 15.932 -6.942 -19.043 1.00 92.81 187 TYR A O 1
ATOM 1487 N N . GLU A 1 188 ? 13.871 -6.892 -18.143 1.00 93.31 188 GLU A N 1
ATOM 1488 C CA . GLU A 1 188 ? 13.241 -6.253 -19.311 1.00 93.31 188 GLU A CA 1
ATOM 1489 C C . GLU A 1 188 ? 13.396 -4.730 -19.294 1.00 93.31 188 GLU A C 1
ATOM 1491 O O . GLU A 1 188 ? 13.709 -4.130 -20.324 1.00 93.31 188 GLU A O 1
ATOM 1496 N N . MET A 1 189 ? 13.212 -4.092 -18.132 1.00 94.38 189 MET A N 1
ATOM 1497 C CA . MET A 1 189 ? 13.371 -2.635 -17.999 1.00 94.38 189 MET A CA 1
ATOM 1498 C C . MET A 1 189 ? 14.807 -2.206 -17.642 1.00 94.38 189 MET A C 1
ATOM 1500 O O . MET A 1 189 ? 15.134 -1.023 -17.745 1.00 94.38 189 MET A O 1
ATOM 1504 N N . VAL A 1 190 ? 15.676 -3.159 -17.285 1.00 92.75 190 VAL A N 1
ATOM 1505 C CA . VAL A 1 190 ? 17.117 -2.958 -17.042 1.00 92.75 190 VAL A CA 1
ATOM 1506 C C . VAL A 1 190 ? 17.397 -1.879 -15.982 1.00 92.75 190 VAL A C 1
ATOM 1508 O O . VAL A 1 190 ? 18.261 -1.021 -16.157 1.00 92.75 190 VAL A O 1
ATOM 1511 N N . TYR A 1 191 ? 16.644 -1.895 -14.878 1.00 92.88 191 TYR A N 1
ATOM 1512 C CA . TYR A 1 191 ? 16.962 -1.079 -13.699 1.00 92.88 191 TYR A CA 1
ATOM 1513 C C . TYR A 1 191 ? 17.835 -1.844 -12.704 1.00 92.88 191 TYR A C 1
ATOM 1515 O O . TYR A 1 191 ? 17.767 -3.073 -12.600 1.00 92.88 191 TYR A O 1
ATOM 1523 N N . GLU A 1 192 ? 18.651 -1.098 -11.962 1.00 91.19 192 GLU A N 1
ATOM 1524 C CA . GLU A 1 192 ? 19.481 -1.649 -10.893 1.00 91.19 192 GLU A CA 1
ATOM 1525 C C . GLU A 1 192 ? 18.662 -1.971 -9.645 1.00 91.19 192 GLU A C 1
ATOM 1527 O O . GLU A 1 192 ? 17.640 -1.339 -9.357 1.00 91.19 192 GLU A O 1
ATOM 1532 N N . ILE A 1 193 ? 19.136 -2.958 -8.887 1.00 92.19 193 ILE A N 1
ATOM 1533 C CA . ILE A 1 193 ? 18.432 -3.508 -7.724 1.00 92.19 193 ILE A CA 1
ATOM 1534 C C . ILE A 1 193 ? 18.113 -2.412 -6.703 1.00 92.19 193 ILE A C 1
ATOM 1536 O O . ILE A 1 193 ? 16.994 -2.343 -6.190 1.00 92.19 193 ILE A O 1
ATOM 1540 N N . GLU A 1 194 ? 19.054 -1.504 -6.441 1.00 91.06 194 GLU A N 1
ATOM 1541 C CA . GLU A 1 194 ? 18.852 -0.444 -5.461 1.00 91.06 194 GLU A CA 1
ATOM 1542 C C . GLU A 1 194 ? 17.827 0.605 -5.912 1.00 91.06 194 GLU A C 1
ATOM 1544 O O . GLU A 1 194 ? 17.215 1.268 -5.070 1.00 91.06 194 GLU A O 1
ATOM 1549 N N . GLU A 1 195 ? 17.628 0.788 -7.219 1.00 91.81 195 GLU A N 1
ATOM 1550 C CA . GLU A 1 195 ? 16.568 1.654 -7.740 1.00 91.81 195 GLU A CA 1
ATOM 1551 C C . GLU A 1 195 ? 15.205 0.963 -7.645 1.00 91.81 195 GLU A C 1
ATOM 1553 O O . GLU A 1 195 ? 14.233 1.582 -7.201 1.00 91.81 195 GLU A O 1
ATOM 1558 N N . ILE A 1 196 ? 15.149 -0.337 -7.954 1.00 94.06 196 ILE A N 1
ATOM 1559 C CA . ILE A 1 196 ? 13.947 -1.165 -7.790 1.00 94.06 196 ILE A CA 1
ATOM 1560 C C . ILE A 1 196 ? 13.476 -1.121 -6.334 1.00 94.06 196 ILE A C 1
ATOM 1562 O O . ILE A 1 196 ? 12.330 -0.754 -6.070 1.00 94.06 196 ILE A O 1
ATOM 1566 N N . ALA A 1 197 ? 14.372 -1.381 -5.383 1.00 92.38 197 ALA A N 1
ATOM 1567 C CA . ALA A 1 197 ? 14.066 -1.399 -3.954 1.00 92.38 197 ALA A CA 1
ATOM 1568 C C . ALA A 1 197 ? 13.588 -0.053 -3.374 1.00 92.38 197 ALA A C 1
ATOM 1570 O O . ALA A 1 197 ? 12.837 -0.014 -2.394 1.00 92.38 197 ALA A O 1
ATOM 1571 N N . ARG A 1 198 ? 14.026 1.073 -3.951 1.00 91.12 198 ARG A N 1
ATOM 1572 C CA . ARG A 1 198 ? 13.635 2.423 -3.501 1.00 91.12 198 ARG A CA 1
ATOM 1573 C C . ARG A 1 198 ? 12.375 2.957 -4.186 1.00 91.12 198 ARG A C 1
ATOM 1575 O O . ARG A 1 198 ? 11.879 4.013 -3.788 1.00 91.12 198 ARG A O 1
ATOM 1582 N N . SER A 1 199 ? 11.869 2.255 -5.194 1.00 92.25 199 SER A N 1
ATOM 1583 C CA . SER A 1 199 ? 10.652 2.603 -5.933 1.00 92.25 199 SER A CA 1
ATOM 1584 C C . SER A 1 199 ? 9.392 1.973 -5.318 1.00 92.25 199 SER A C 1
ATOM 1586 O O . SER A 1 199 ? 9.467 1.261 -4.316 1.00 92.25 199 SER A O 1
ATOM 15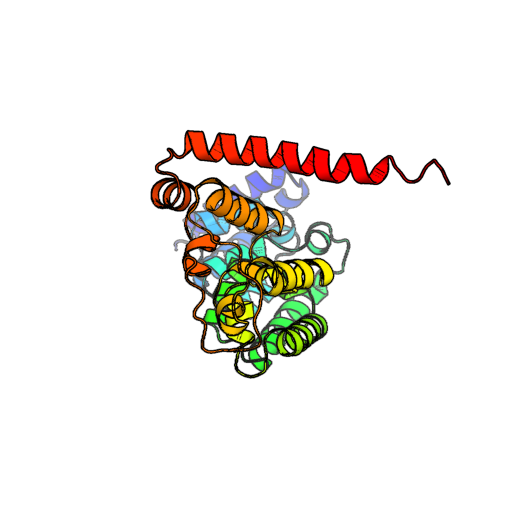88 N N . SER A 1 200 ? 8.221 2.218 -5.922 1.00 93.12 200 SER A N 1
ATOM 1589 C CA . SER A 1 200 ? 6.966 1.550 -5.547 1.00 93.12 200 SER A CA 1
ATOM 1590 C C . SER A 1 200 ? 6.689 0.222 -6.270 1.00 93.12 200 SER A C 1
ATOM 1592 O O . SER A 1 200 ? 5.565 -0.260 -6.164 1.00 93.12 200 SER A O 1
ATOM 1594 N N . VAL A 1 201 ? 7.661 -0.397 -6.968 1.00 95.75 201 VAL A N 1
ATOM 1595 C CA . VAL A 1 201 ? 7.467 -1.654 -7.740 1.00 95.75 201 VAL A CA 1
ATOM 1596 C C . VAL A 1 201 ? 6.649 -2.696 -6.976 1.00 95.75 201 VAL A C 1
ATOM 1598 O O . VAL A 1 201 ? 5.639 -3.180 -7.482 1.00 95.75 201 VAL A O 1
ATOM 1601 N N . PHE A 1 202 ? 7.032 -2.999 -5.736 1.00 95.06 202 PHE A N 1
ATOM 1602 C CA . PHE A 1 202 ? 6.382 -4.046 -4.945 1.00 95.06 202 PHE A CA 1
ATOM 1603 C C . PHE A 1 202 ? 4.967 -3.684 -4.471 1.00 95.06 202 PHE A C 1
ATOM 1605 O O . PHE A 1 202 ? 4.211 -4.567 -4.085 1.00 95.06 202 PHE A O 1
ATOM 1612 N N . ASN A 1 203 ? 4.578 -2.409 -4.542 1.00 92.81 203 ASN A N 1
ATOM 1613 C CA . ASN A 1 203 ? 3.238 -1.935 -4.193 1.00 92.81 203 ASN A CA 1
ATOM 1614 C C . ASN A 1 203 ? 2.321 -1.752 -5.419 1.00 92.81 203 ASN A C 1
ATOM 1616 O O . ASN A 1 203 ? 1.172 -1.331 -5.280 1.00 92.81 203 ASN A O 1
ATOM 1620 N N . ARG A 1 204 ? 2.827 -1.994 -6.635 1.00 94.94 204 ARG A N 1
ATOM 1621 C CA . ARG A 1 204 ? 2.049 -1.942 -7.881 1.00 94.94 204 ARG A CA 1
ATOM 1622 C C . ARG A 1 204 ? 1.716 -3.347 -8.357 1.00 94.94 204 ARG A C 1
ATOM 1624 O O . ARG A 1 204 ? 2.459 -4.284 -8.081 1.00 94.94 204 ARG A O 1
ATOM 1631 N N . THR A 1 205 ? 0.620 -3.475 -9.097 1.00 95.38 205 THR A N 1
ATOM 1632 C CA . THR A 1 205 ? 0.315 -4.710 -9.826 1.00 95.38 205 THR A CA 1
ATOM 1633 C C . THR A 1 205 ? 1.280 -4.875 -11.000 1.00 95.38 205 THR A C 1
ATOM 1635 O O . THR A 1 205 ? 1.778 -3.879 -11.540 1.00 95.38 205 THR A O 1
ATOM 1638 N N . PHE A 1 206 ? 1.525 -6.113 -11.431 1.00 96.19 206 PHE A N 1
ATOM 1639 C CA . PHE A 1 206 ? 2.353 -6.372 -12.609 1.00 96.19 206 PHE A CA 1
ATOM 1640 C C . PHE A 1 206 ? 1.824 -5.656 -13.860 1.00 96.19 206 PHE A C 1
ATOM 1642 O O . PHE A 1 206 ? 2.587 -5.009 -14.578 1.00 96.19 206 PHE A O 1
ATOM 1649 N N . ASP A 1 207 ? 0.505 -5.665 -14.054 1.00 96.00 207 ASP A N 1
ATOM 1650 C CA . ASP A 1 207 ? -0.176 -4.948 -15.135 1.00 96.00 207 ASP A CA 1
ATOM 1651 C C . ASP A 1 207 ? 0.133 -3.449 -15.148 1.00 96.00 207 ASP A C 1
ATOM 1653 O O . ASP A 1 207 ? 0.450 -2.889 -16.196 1.00 96.00 207 ASP A O 1
ATOM 1657 N N . HIS A 1 208 ? 0.105 -2.796 -13.984 1.00 96.50 208 HIS A N 1
ATOM 1658 C CA . HIS A 1 208 ? 0.416 -1.373 -13.880 1.00 96.50 208 HIS A CA 1
ATOM 1659 C C . HIS A 1 208 ? 1.848 -1.072 -14.343 1.00 96.50 208 HIS A C 1
ATOM 1661 O O . HIS A 1 208 ? 2.085 -0.095 -15.055 1.00 96.50 208 HIS A O 1
ATOM 1667 N N . ILE A 1 209 ? 2.804 -1.927 -13.968 1.00 97.81 209 ILE A N 1
ATOM 1668 C CA . ILE A 1 209 ? 4.206 -1.804 -14.382 1.00 97.81 209 ILE A CA 1
ATOM 1669 C C . ILE A 1 209 ? 4.327 -2.026 -15.899 1.00 97.81 209 ILE A C 1
ATOM 1671 O O . ILE A 1 209 ? 4.932 -1.203 -16.593 1.00 97.81 209 ILE A O 1
ATOM 1675 N N . LYS A 1 210 ? 3.717 -3.097 -16.431 1.00 96.81 210 LYS A N 1
ATOM 1676 C CA . LYS A 1 210 ? 3.760 -3.449 -17.861 1.00 96.81 210 LYS A CA 1
ATOM 1677 C C . LYS A 1 210 ? 3.133 -2.358 -18.728 1.00 96.81 210 LYS A C 1
ATOM 1679 O O . LYS A 1 210 ? 3.717 -1.986 -19.746 1.00 96.81 210 LYS A O 1
ATOM 1684 N N . ASP A 1 211 ? 1.991 -1.811 -18.323 1.00 96.69 211 ASP A N 1
ATOM 1685 C CA . ASP A 1 211 ? 1.261 -0.802 -19.091 1.00 96.69 211 ASP A CA 1
ATOM 1686 C C . ASP A 1 211 ? 1.990 0.535 -19.145 1.00 96.69 211 ASP A C 1
ATOM 1688 O O . ASP A 1 211 ? 2.042 1.150 -20.214 1.00 96.69 211 ASP A O 1
ATOM 1692 N N . ARG A 1 212 ? 2.605 0.961 -18.033 1.00 97.31 212 ARG A N 1
ATOM 1693 C CA . ARG A 1 212 ? 3.434 2.171 -18.012 1.00 97.31 212 ARG A CA 1
ATOM 1694 C C . ARG A 1 212 ? 4.713 1.995 -18.818 1.00 97.31 212 ARG A C 1
ATOM 1696 O O . ARG A 1 212 ? 5.042 2.876 -19.606 1.00 97.31 212 ARG A O 1
ATOM 1703 N N . HIS A 1 213 ? 5.397 0.857 -18.690 1.00 97.44 213 HIS A N 1
ATOM 1704 C CA . HIS A 1 213 ? 6.553 0.553 -19.538 1.00 97.44 213 HIS A CA 1
ATOM 1705 C C . HIS A 1 213 ? 6.167 0.600 -21.025 1.00 97.44 213 HIS A C 1
ATOM 1707 O O . HIS A 1 213 ? 6.760 1.360 -21.788 1.00 97.44 213 HIS A O 1
ATOM 1713 N N . THR A 1 214 ? 5.106 -0.118 -21.408 1.00 96.75 214 THR A N 1
ATOM 1714 C CA . THR A 1 214 ? 4.593 -0.165 -22.786 1.00 96.75 214 THR A CA 1
ATOM 1715 C C . THR A 1 214 ? 4.208 1.221 -23.294 1.00 96.75 214 THR A C 1
ATOM 1717 O O . THR A 1 214 ? 4.506 1.552 -24.441 1.00 96.75 214 THR A O 1
ATOM 1720 N N . PHE A 1 215 ? 3.594 2.051 -22.446 1.00 97.31 215 PHE A N 1
ATOM 1721 C CA . PHE A 1 215 ? 3.224 3.418 -22.795 1.00 97.31 215 PHE A CA 1
ATOM 1722 C C . PHE A 1 215 ? 4.455 4.227 -23.192 1.00 97.31 215 PHE A C 1
ATOM 1724 O O . PHE A 1 215 ? 4.503 4.745 -24.305 1.00 97.31 215 PHE A O 1
ATOM 1731 N N . LEU A 1 216 ? 5.481 4.265 -22.332 1.00 97.50 216 LEU A N 1
ATOM 1732 C CA . LEU A 1 216 ? 6.706 5.011 -22.616 1.00 97.50 216 LEU A CA 1
ATOM 1733 C C . LEU A 1 216 ? 7.455 4.443 -23.831 1.00 97.50 216 LEU A C 1
ATOM 1735 O O . LEU A 1 216 ? 8.048 5.209 -24.589 1.00 97.50 216 LEU A O 1
ATOM 1739 N N . THR A 1 217 ? 7.431 3.125 -24.055 1.00 96.50 217 THR A N 1
ATOM 1740 C CA . THR A 1 217 ? 8.006 2.529 -25.271 1.00 96.50 217 THR A CA 1
ATOM 1741 C C . THR A 1 217 ? 7.265 3.005 -26.520 1.00 96.50 217 THR A C 1
ATOM 1743 O O . THR A 1 217 ? 7.901 3.432 -27.482 1.00 96.50 217 THR A O 1
ATOM 1746 N N . ARG A 1 218 ? 5.924 2.975 -26.512 1.00 95.62 218 ARG A N 1
ATOM 1747 C CA . ARG A 1 218 ? 5.087 3.383 -27.655 1.00 95.62 218 ARG A CA 1
ATOM 1748 C C . ARG A 1 218 ? 5.188 4.878 -27.950 1.00 95.62 218 ARG A C 1
ATOM 1750 O O . ARG A 1 218 ? 5.128 5.265 -29.112 1.00 95.62 218 ARG A O 1
ATOM 1757 N N . THR A 1 219 ? 5.381 5.710 -26.930 1.00 96.12 219 THR A N 1
ATOM 1758 C CA . THR A 1 219 ? 5.574 7.157 -27.100 1.00 96.12 219 THR A CA 1
ATOM 1759 C C . THR A 1 219 ? 7.031 7.558 -27.350 1.00 96.12 219 THR A C 1
ATOM 1761 O O . THR A 1 219 ? 7.310 8.733 -27.581 1.00 96.12 219 THR A O 1
ATOM 1764 N N . GLY A 1 220 ? 7.967 6.601 -27.347 1.00 95.50 220 GLY A N 1
ATOM 1765 C CA . GLY A 1 220 ? 9.382 6.829 -27.654 1.00 95.50 220 GLY A CA 1
ATOM 1766 C C . GLY A 1 220 ? 10.222 7.381 -26.497 1.00 95.50 220 GLY A C 1
ATOM 1767 O O . GLY A 1 220 ? 11.364 7.778 -26.716 1.00 95.50 220 GLY A O 1
ATOM 1768 N N . TYR A 1 221 ? 9.690 7.392 -25.272 1.00 95.88 221 TYR A N 1
ATOM 1769 C CA . TYR A 1 221 ? 10.390 7.829 -24.056 1.00 95.88 221 TYR A CA 1
ATOM 1770 C C . TYR A 1 221 ? 11.091 6.693 -23.302 1.00 95.88 221 TYR A C 1
ATOM 1772 O O . TYR A 1 221 ? 11.774 6.954 -22.313 1.00 95.88 221 TYR A O 1
ATOM 1780 N N . PHE A 1 222 ? 10.933 5.448 -23.756 1.00 96.19 222 PHE A N 1
ATOM 1781 C CA . PHE A 1 222 ? 11.678 4.304 -23.245 1.00 96.19 222 PHE A CA 1
ATOM 1782 C C . PHE A 1 222 ? 12.447 3.611 -24.367 1.00 96.19 222 PHE A C 1
ATOM 1784 O O . PHE A 1 222 ? 11.868 3.129 -25.342 1.00 96.19 222 PHE A O 1
ATOM 1791 N N . ILE A 1 223 ? 13.760 3.528 -24.206 1.00 91.94 223 ILE A N 1
ATOM 1792 C CA . ILE A 1 223 ? 14.681 2.840 -25.099 1.00 91.94 223 ILE A CA 1
ATOM 1793 C C . ILE A 1 223 ? 14.913 1.437 -24.546 1.00 91.94 223 ILE A C 1
ATOM 1795 O O . ILE A 1 223 ? 15.415 1.269 -23.433 1.00 91.94 223 ILE A O 1
ATOM 1799 N N . LYS A 1 224 ? 14.598 0.418 -25.353 1.00 88.44 224 LYS A N 1
ATOM 1800 C CA . LYS A 1 224 ? 14.901 -0.973 -25.007 1.00 88.44 224 LYS A CA 1
ATOM 1801 C C . LYS A 1 224 ? 16.413 -1.166 -24.930 1.00 88.44 224 LYS A C 1
ATOM 1803 O O . LYS A 1 224 ? 17.124 -1.025 -25.927 1.00 88.44 224 LYS A O 1
ATOM 1808 N N . MET A 1 225 ? 16.893 -1.518 -23.746 1.00 86.25 225 MET A N 1
ATOM 1809 C CA . MET A 1 225 ? 18.295 -1.828 -23.507 1.00 86.25 225 MET A CA 1
ATOM 1810 C C . MET A 1 225 ? 18.511 -3.338 -23.481 1.00 86.25 225 MET A C 1
ATOM 1812 O O . MET A 1 225 ? 17.588 -4.121 -23.275 1.00 86.25 225 MET A O 1
ATOM 1816 N N . LYS A 1 226 ? 19.758 -3.750 -23.695 1.00 81.19 226 LYS A N 1
ATOM 1817 C CA . LYS A 1 226 ? 20.220 -5.085 -23.317 1.00 81.19 226 LYS A CA 1
ATOM 1818 C C . LYS A 1 226 ? 21.073 -4.910 -22.074 1.00 81.19 226 LYS A C 1
ATOM 1820 O O . LYS A 1 226 ? 21.954 -4.047 -22.096 1.00 81.19 226 LYS A O 1
ATOM 1825 N N . ARG A 1 227 ? 20.826 -5.707 -21.031 1.00 76.00 227 ARG A N 1
ATOM 1826 C CA . ARG A 1 227 ? 21.718 -5.768 -19.868 1.00 76.00 227 ARG A CA 1
ATOM 1827 C C . ARG A 1 227 ? 23.116 -6.123 -20.382 1.00 76.00 227 ARG A C 1
ATOM 1829 O O . ARG A 1 227 ? 23.281 -7.082 -21.136 1.00 76.00 227 ARG A O 1
ATOM 1836 N N . LYS A 1 228 ? 24.084 -5.264 -20.089 1.00 70.31 228 LYS A N 1
ATOM 1837 C CA . LYS A 1 228 ? 25.494 -5.438 -20.445 1.00 70.31 228 LYS A CA 1
ATOM 1838 C C . LYS A 1 228 ? 26.261 -5.609 -19.145 1.00 70.31 228 LYS A C 1
ATOM 1840 O O . LYS A 1 228 ? 25.910 -4.969 -18.164 1.00 70.31 228 LYS A O 1
ATOM 1845 N N . ASP A 1 229 ? 27.333 -6.387 -19.177 1.00 58.34 229 ASP A N 1
ATOM 1846 C CA . ASP A 1 229 ? 28.184 -6.629 -18.003 1.00 58.34 229 ASP A CA 1
ATOM 1847 C C . ASP A 1 229 ? 28.985 -5.382 -17.558 1.00 58.34 229 ASP A C 1
ATOM 1849 O O . ASP A 1 229 ? 29.745 -5.442 -16.597 1.00 58.34 229 ASP A O 1
ATOM 1853 N N . ASP A 1 230 ? 28.856 -4.249 -18.264 1.00 60.81 230 ASP A N 1
ATOM 1854 C CA . ASP A 1 230 ? 29.533 -2.993 -17.933 1.00 60.81 230 ASP A CA 1
ATOM 1855 C C . ASP A 1 230 ? 28.613 -2.066 -17.123 1.00 60.81 230 ASP A C 1
ATOM 1857 O O . ASP A 1 230 ? 27.776 -1.348 -17.677 1.00 60.81 230 ASP A O 1
ATOM 1861 N N . GLU A 1 231 ? 28.831 -2.051 -15.808 1.00 60.41 231 GLU A N 1
ATOM 1862 C CA . GLU A 1 231 ? 28.139 -1.223 -14.806 1.00 60.41 231 GLU A CA 1
ATOM 1863 C C . GLU A 1 231 ? 28.251 0.297 -15.060 1.00 60.41 231 GLU A C 1
ATOM 1865 O O . GLU A 1 231 ? 27.576 1.095 -14.412 1.00 60.41 231 GLU A O 1
ATOM 1870 N N . ARG A 1 232 ? 29.100 0.748 -15.997 1.00 63.22 232 ARG A N 1
ATOM 1871 C CA . ARG A 1 232 ? 29.266 2.179 -16.322 1.00 63.22 232 ARG A CA 1
ATOM 1872 C C . ARG A 1 232 ? 28.196 2.717 -17.266 1.00 63.22 232 ARG A C 1
ATOM 1874 O O . ARG A 1 232 ? 28.136 3.930 -17.489 1.00 63.22 232 ARG A O 1
ATOM 1881 N N . ILE A 1 233 ? 27.387 1.848 -17.871 1.00 65.75 233 ILE A N 1
ATOM 1882 C CA . ILE A 1 233 ? 26.332 2.263 -18.794 1.00 65.75 233 ILE A CA 1
ATOM 1883 C C . ILE A 1 233 ? 25.118 2.688 -17.976 1.00 65.75 233 ILE A C 1
ATOM 1885 O O . ILE A 1 233 ? 24.296 1.873 -17.572 1.00 65.75 233 ILE A O 1
ATOM 1889 N N . VAL A 1 234 ? 25.003 3.996 -17.762 1.00 74.31 234 VAL A N 1
ATOM 1890 C CA . VAL A 1 234 ? 23.833 4.596 -17.120 1.00 74.31 234 VAL A CA 1
ATOM 1891 C C . VAL A 1 234 ? 22.601 4.347 -17.991 1.00 74.31 234 VAL A C 1
ATOM 1893 O O . VAL A 1 234 ? 22.609 4.659 -19.186 1.00 74.31 234 VAL A O 1
ATOM 1896 N N . ASN A 1 235 ? 21.546 3.793 -17.393 1.00 83.00 235 ASN A N 1
ATOM 1897 C CA . ASN A 1 235 ? 20.245 3.652 -18.037 1.00 83.00 235 ASN A CA 1
ATOM 1898 C C . ASN A 1 235 ? 19.720 5.059 -18.416 1.00 83.00 235 ASN A C 1
ATOM 1900 O O . ASN A 1 235 ? 19.512 5.879 -17.521 1.00 83.00 235 ASN A O 1
ATOM 1904 N N . PRO A 1 236 ? 19.546 5.389 -19.715 1.00 88.44 236 PRO A N 1
ATOM 1905 C CA . PRO A 1 236 ? 19.111 6.713 -20.149 1.00 88.44 236 PRO A CA 1
ATOM 1906 C C . PRO A 1 236 ? 17.593 6.903 -20.020 1.00 88.44 236 PRO A C 1
ATOM 1908 O O . PRO A 1 236 ? 17.091 7.985 -20.327 1.00 88.44 236 PRO A O 1
ATOM 1911 N N . ASN A 1 237 ? 16.857 5.859 -19.626 1.00 94.50 237 ASN A N 1
ATOM 1912 C CA . ASN A 1 237 ? 15.416 5.922 -19.438 1.00 94.50 237 ASN A CA 1
ATOM 1913 C C . ASN A 1 237 ? 15.058 6.755 -18.196 1.00 94.50 237 ASN A C 1
ATOM 1915 O O . ASN A 1 237 ? 15.886 6.928 -17.298 1.00 94.50 237 ASN A O 1
ATOM 1919 N N . PRO A 1 238 ? 13.823 7.285 -18.115 1.00 95.56 238 PRO A N 1
ATOM 1920 C CA . PRO A 1 238 ? 13.376 8.035 -16.945 1.00 95.56 238 PRO A CA 1
ATOM 1921 C C . PRO A 1 238 ? 13.546 7.232 -15.647 1.00 95.56 238 PRO A C 1
ATOM 1923 O O . PRO A 1 238 ? 13.397 6.014 -15.682 1.00 95.56 238 PRO A O 1
ATOM 1926 N N . PRO A 1 239 ? 13.789 7.866 -14.488 1.00 95.06 239 PRO A N 1
ATOM 1927 C CA . PRO A 1 239 ? 13.900 7.142 -13.224 1.00 95.06 239 PRO A CA 1
ATOM 1928 C C . PRO A 1 239 ? 12.661 6.285 -12.952 1.00 95.06 239 PRO A C 1
ATOM 1930 O O . PRO A 1 239 ? 11.529 6.738 -13.150 1.00 95.06 239 PRO A O 1
ATOM 1933 N N . LEU A 1 240 ? 12.852 5.075 -12.433 1.00 94.88 240 LEU A N 1
ATOM 1934 C CA . LEU A 1 240 ? 11.775 4.120 -12.167 1.00 94.88 240 LEU A CA 1
ATOM 1935 C C . LEU A 1 240 ? 10.710 4.711 -11.239 1.00 94.88 240 LEU A C 1
ATOM 1937 O O . LEU A 1 240 ? 9.511 4.530 -11.445 1.00 94.88 240 LEU A O 1
ATOM 1941 N N . LYS A 1 241 ? 11.150 5.504 -10.259 1.00 93.75 241 LYS A N 1
ATOM 1942 C CA . LYS A 1 241 ? 10.270 6.262 -9.368 1.00 93.75 241 LYS A CA 1
ATOM 1943 C C . LYS A 1 241 ? 9.362 7.225 -10.141 1.00 93.75 241 LYS A C 1
ATOM 1945 O O . LYS A 1 241 ? 8.170 7.303 -9.872 1.00 93.75 241 LYS A O 1
ATOM 1950 N N . THR A 1 242 ? 9.893 7.933 -11.137 1.00 95.12 242 THR A N 1
ATOM 1951 C CA . THR A 1 242 ? 9.098 8.814 -12.006 1.00 95.12 242 THR A CA 1
ATOM 1952 C C . THR A 1 242 ? 8.093 8.014 -12.830 1.00 95.12 242 THR A C 1
ATOM 1954 O O . THR A 1 242 ? 6.968 8.474 -13.028 1.00 95.12 242 THR A O 1
ATOM 1957 N N . ILE A 1 243 ? 8.459 6.809 -13.269 1.00 96.44 243 ILE A N 1
ATOM 1958 C CA . ILE A 1 243 ? 7.569 5.950 -14.050 1.00 96.44 243 ILE A CA 1
ATOM 1959 C C . ILE A 1 243 ? 6.450 5.387 -13.175 1.00 96.44 243 ILE A C 1
ATOM 1961 O O . ILE A 1 243 ? 5.310 5.412 -13.609 1.00 96.44 243 ILE A O 1
ATOM 1965 N N . LEU A 1 244 ? 6.712 4.908 -11.957 1.00 95.12 244 LEU A N 1
ATOM 1966 C CA . LEU A 1 244 ? 5.730 4.142 -11.169 1.00 95.12 244 LEU A CA 1
ATOM 1967 C C . LEU A 1 244 ? 5.039 4.931 -10.049 1.00 95.12 244 LEU A C 1
ATOM 1969 O O . LEU A 1 244 ? 3.915 4.605 -9.663 1.00 95.12 244 LEU A O 1
ATOM 1973 N N . ASP A 1 245 ? 5.662 5.989 -9.536 1.00 90.81 245 ASP A N 1
ATOM 1974 C CA . ASP A 1 245 ? 5.118 6.740 -8.398 1.00 90.81 245 ASP A CA 1
ATOM 1975 C C . ASP A 1 245 ? 4.279 7.947 -8.846 1.00 90.81 245 ASP A C 1
ATOM 1977 O O . ASP A 1 245 ? 3.456 8.437 -8.074 1.00 90.81 245 ASP A O 1
ATOM 1981 N N . SER A 1 246 ? 4.434 8.411 -10.093 1.00 93.62 246 SER A N 1
ATOM 1982 C CA . SER A 1 246 ? 3.634 9.520 -10.637 1.00 93.62 246 SER A CA 1
ATOM 1983 C C . SER A 1 246 ? 2.148 9.171 -10.723 1.00 93.62 246 SER A C 1
ATOM 1985 O O . SER A 1 246 ? 1.776 8.022 -10.966 1.00 93.62 246 SER A O 1
ATOM 1987 N N . HIS A 1 247 ? 1.277 10.174 -10.618 1.00 93.62 247 HIS A N 1
ATOM 1988 C CA . HIS A 1 247 ? -0.134 9.996 -10.964 1.00 93.62 247 HIS A CA 1
ATOM 1989 C C . HIS A 1 247 ? -0.315 9.826 -12.478 1.00 93.62 247 HIS A C 1
ATOM 1991 O O . HIS A 1 247 ? 0.404 10.445 -13.260 1.00 93.62 247 HIS A O 1
ATOM 1997 N N . ASP A 1 248 ? -1.326 9.059 -12.893 1.00 94.00 248 ASP A N 1
ATOM 1998 C CA . ASP A 1 248 ? -1.589 8.739 -14.306 1.00 94.00 248 ASP A CA 1
ATOM 1999 C C . ASP A 1 248 ? -1.641 9.978 -15.211 1.00 94.00 248 ASP A C 1
ATOM 2001 O O . ASP A 1 248 ? -0.965 10.033 -16.233 1.00 94.00 248 ASP A O 1
ATOM 2005 N N . HIS A 1 249 ? -2.356 11.029 -14.796 1.00 92.19 249 HIS A N 1
ATOM 2006 C CA . HIS A 1 249 ? -2.449 12.272 -15.572 1.00 92.19 249 HIS A CA 1
ATOM 2007 C C . HIS A 1 249 ? -1.101 13.000 -15.724 1.00 92.19 249 HIS A C 1
ATOM 2009 O O . HIS A 1 249 ? -0.872 13.671 -16.728 1.00 92.19 249 HIS A O 1
ATOM 2015 N N . GLN A 1 250 ? -0.206 12.892 -14.736 1.00 94.62 250 GLN A N 1
ATOM 2016 C CA . GLN A 1 250 ? 1.125 13.499 -14.802 1.00 94.62 250 GLN A CA 1
ATOM 2017 C C . GLN A 1 250 ? 2.012 12.698 -15.746 1.00 94.62 250 GLN A C 1
ATOM 2019 O O . GLN A 1 250 ? 2.661 13.285 -16.605 1.00 94.62 250 GLN A O 1
ATOM 2024 N N . LEU A 1 251 ? 1.995 11.367 -15.624 1.00 95.81 251 LEU A N 1
ATOM 2025 C CA . LEU A 1 251 ? 2.723 10.459 -16.507 1.00 95.81 251 LEU A CA 1
ATOM 2026 C C . LEU A 1 251 ? 2.323 10.680 -17.975 1.00 95.81 251 LEU A C 1
ATOM 2028 O O . LEU A 1 251 ? 3.184 10.915 -18.821 1.00 95.81 251 LEU A O 1
ATOM 2032 N N . ALA A 1 252 ? 1.018 10.678 -18.253 1.00 95.06 252 ALA A N 1
ATOM 2033 C CA . ALA A 1 252 ? 0.450 10.877 -19.583 1.00 95.06 252 ALA A CA 1
ATOM 2034 C C . ALA A 1 252 ? 0.849 12.225 -20.194 1.00 95.06 252 ALA A C 1
ATOM 2036 O O . ALA A 1 252 ? 1.250 12.305 -21.358 1.00 95.06 252 ALA A O 1
ATOM 2037 N N . LYS A 1 253 ? 0.806 13.291 -19.389 1.00 95.50 253 LYS A N 1
ATOM 2038 C CA . LYS A 1 253 ? 1.222 14.622 -19.826 1.00 95.50 253 LYS A CA 1
ATOM 2039 C C . LYS A 1 253 ? 2.725 14.692 -20.100 1.00 95.50 253 LYS A C 1
ATOM 2041 O O . LYS A 1 253 ? 3.120 15.276 -21.102 1.00 95.50 253 LYS A O 1
ATOM 2046 N N . MET A 1 254 ? 3.554 14.100 -19.238 1.00 95.19 254 MET A N 1
ATOM 2047 C CA . MET A 1 254 ? 5.017 14.129 -19.368 1.00 95.19 254 MET A CA 1
ATOM 2048 C C . MET A 1 254 ? 5.526 13.323 -20.565 1.00 95.19 254 MET A C 1
ATOM 2050 O O . MET A 1 254 ? 6.425 13.784 -21.261 1.00 95.19 254 MET A O 1
ATOM 2054 N N . PHE A 1 255 ? 4.962 12.136 -20.794 1.00 95.38 255 PHE A N 1
ATOM 2055 C CA . PHE A 1 255 ? 5.510 11.156 -21.737 1.00 95.38 255 PHE A CA 1
ATOM 2056 C C . PHE A 1 255 ? 4.619 10.887 -22.951 1.00 95.38 255 PHE A C 1
ATOM 2058 O O . PHE A 1 255 ? 4.943 10.028 -23.759 1.00 95.38 255 PHE A O 1
ATOM 2065 N N . GLY A 1 256 ? 3.503 11.596 -23.101 1.00 91.81 256 GLY A N 1
ATOM 2066 C CA . GLY A 1 256 ? 2.656 11.505 -24.294 1.00 91.81 256 GLY A CA 1
ATOM 2067 C C . GLY A 1 256 ? 1.964 12.809 -24.679 1.00 91.81 256 GLY A C 1
ATOM 2068 O O . GLY A 1 256 ? 1.318 12.851 -25.719 1.00 91.81 256 GLY A O 1
ATOM 2069 N N . ASN A 1 257 ? 2.084 13.871 -23.867 1.00 93.81 257 ASN A N 1
ATOM 2070 C CA . ASN A 1 257 ? 1.299 15.103 -24.003 1.00 93.81 257 ASN A CA 1
ATOM 2071 C C . ASN A 1 257 ? -0.220 14.833 -24.106 1.00 93.81 257 ASN A C 1
ATOM 2073 O O . ASN A 1 257 ? -0.936 15.532 -24.819 1.00 93.81 257 ASN A O 1
ATOM 2077 N N . MET A 1 258 ? -0.689 13.801 -23.396 1.00 93.38 258 MET A N 1
ATOM 2078 C CA . MET A 1 258 ? -2.077 13.337 -23.417 1.00 93.38 258 MET A CA 1
ATOM 2079 C C . MET A 1 258 ? -2.881 13.907 -22.248 1.00 93.38 258 MET A C 1
ATOM 2081 O O . MET A 1 258 ? -2.340 14.195 -21.171 1.00 93.38 258 MET A O 1
ATOM 2085 N N . SER A 1 259 ? -4.189 14.036 -22.449 1.00 94.31 259 SER A N 1
ATOM 2086 C CA . SER A 1 259 ? -5.144 14.320 -21.382 1.00 94.31 259 SER A CA 1
ATOM 2087 C C . SER A 1 259 ? -5.339 13.107 -20.460 1.00 94.31 259 SER A C 1
ATOM 2089 O O . SER A 1 259 ? -4.916 11.982 -20.745 1.00 94.31 259 SER A O 1
ATOM 2091 N N . LYS A 1 260 ? -6.007 13.330 -19.321 1.00 93.62 260 LYS A N 1
ATOM 2092 C CA . LYS A 1 260 ? -6.363 12.248 -18.392 1.00 93.62 260 LYS A CA 1
ATOM 2093 C C . LYS A 1 260 ? -7.330 11.260 -19.053 1.00 93.62 260 LYS A C 1
ATOM 2095 O O . LYS A 1 260 ? -7.233 10.056 -18.821 1.00 93.62 260 LYS A O 1
ATOM 2100 N N . GLU A 1 261 ? -8.257 11.772 -19.852 1.00 95.81 261 GLU A N 1
ATOM 2101 C CA . GLU A 1 261 ? -9.284 10.998 -20.542 1.00 95.81 261 GLU A CA 1
ATOM 2102 C C . GLU A 1 261 ? -8.649 10.106 -21.612 1.00 95.81 261 GLU A C 1
ATOM 2104 O O . GLU A 1 261 ? -8.910 8.907 -21.638 1.00 95.81 261 GLU A O 1
ATOM 2109 N N . GLU A 1 262 ? -7.740 10.654 -22.422 1.00 96.12 262 GLU A N 1
ATOM 2110 C CA . GLU A 1 262 ? -7.023 9.896 -23.453 1.00 96.12 262 GLU A CA 1
ATOM 2111 C C . GLU A 1 262 ? -6.182 8.767 -22.845 1.00 96.12 262 GLU A C 1
ATOM 2113 O O . GLU A 1 262 ? -6.170 7.648 -23.358 1.00 96.12 262 GLU A O 1
ATOM 2118 N N . TYR A 1 263 ? -5.513 9.028 -21.718 1.00 95.81 263 TYR A N 1
ATOM 2119 C CA . TYR A 1 263 ? -4.751 7.991 -21.026 1.00 95.81 263 TYR A CA 1
ATOM 2120 C C . TYR A 1 263 ? -5.646 6.922 -20.389 1.00 95.81 263 TYR A C 1
ATOM 2122 O O . TYR A 1 263 ? -5.286 5.749 -20.373 1.00 95.81 263 TYR A O 1
ATOM 2130 N N . SER A 1 264 ? -6.833 7.296 -19.906 1.00 95.69 264 SER A N 1
ATOM 2131 C CA . SER A 1 264 ? -7.798 6.326 -19.373 1.00 95.69 264 SER A CA 1
ATOM 2132 C C . SER A 1 264 ? -8.280 5.373 -20.473 1.00 95.69 264 SER A C 1
ATOM 2134 O O . SER A 1 264 ? -8.273 4.163 -20.270 1.00 95.69 264 SER A O 1
ATOM 2136 N N . VAL A 1 265 ? -8.584 5.897 -21.668 1.00 96.56 265 VAL A N 1
ATOM 2137 C CA . VAL A 1 265 ? -8.922 5.079 -22.849 1.00 96.56 265 VAL A CA 1
ATOM 2138 C C . VAL A 1 265 ? -7.746 4.186 -23.258 1.00 96.56 265 VAL A C 1
ATOM 2140 O O . VAL A 1 265 ? -7.942 3.020 -23.588 1.00 96.56 265 VAL A O 1
ATOM 2143 N N . TYR A 1 266 ? -6.508 4.687 -23.188 1.00 95.75 266 TYR A N 1
ATOM 2144 C CA . TYR A 1 266 ? -5.320 3.857 -23.408 1.00 95.75 266 TYR A CA 1
ATOM 2145 C C . TYR A 1 266 ? -5.241 2.672 -22.435 1.00 95.75 266 TYR A C 1
ATOM 2147 O O . TYR A 1 266 ? -4.971 1.555 -22.872 1.00 95.75 266 TYR A O 1
ATOM 2155 N N . LEU A 1 267 ? -5.507 2.881 -21.142 1.00 95.50 267 LEU A N 1
ATOM 2156 C CA . LEU A 1 267 ? -5.509 1.795 -20.156 1.00 95.50 267 LEU A CA 1
ATOM 2157 C C . LEU A 1 267 ? -6.617 0.765 -20.423 1.00 95.50 267 LEU A C 1
ATOM 2159 O O . LEU A 1 267 ? -6.387 -0.429 -20.245 1.00 95.50 267 LEU A O 1
ATOM 2163 N N . GLU A 1 268 ? -7.789 1.201 -20.891 1.00 95.81 268 GLU A N 1
ATOM 2164 C CA . GLU A 1 268 ? -8.857 0.290 -21.320 1.00 95.81 268 GLU A CA 1
ATOM 2165 C C . GLU A 1 268 ? -8.424 -0.552 -22.527 1.00 95.81 268 GLU A C 1
ATOM 2167 O O . GLU A 1 268 ? -8.547 -1.774 -22.488 1.00 95.81 268 GLU A O 1
ATOM 2172 N N . MET A 1 269 ? -7.829 0.065 -23.555 1.00 95.75 269 MET A N 1
ATOM 2173 C CA . MET A 1 269 ? -7.275 -0.665 -24.706 1.00 95.75 269 MET A CA 1
ATOM 2174 C C . MET A 1 269 ? -6.187 -1.656 -24.279 1.00 95.75 269 MET A C 1
ATOM 2176 O O . MET A 1 269 ? -6.193 -2.805 -24.710 1.00 95.75 269 MET A O 1
ATOM 2180 N N . ARG A 1 270 ? -5.289 -1.249 -23.374 1.00 95.75 270 ARG A N 1
ATOM 2181 C CA . ARG A 1 270 ? -4.252 -2.129 -22.817 1.00 95.75 270 ARG A CA 1
ATOM 2182 C C . ARG A 1 270 ? -4.827 -3.324 -22.074 1.00 95.75 270 ARG A C 1
ATOM 2184 O O . ARG A 1 270 ? -4.217 -4.390 -22.119 1.00 95.75 270 ARG A O 1
ATOM 2191 N N . LYS A 1 271 ? -5.961 -3.159 -21.392 1.00 94.88 271 LYS A N 1
ATOM 2192 C CA . LYS A 1 271 ? -6.647 -4.262 -20.723 1.00 94.88 271 LYS A CA 1
ATOM 2193 C C . LYS A 1 271 ? -7.125 -5.303 -21.739 1.00 94.88 271 LYS A C 1
ATOM 2195 O O . LYS A 1 271 ? -6.820 -6.475 -21.556 1.00 94.88 271 LYS A O 1
ATOM 2200 N N . PHE A 1 272 ? -7.774 -4.873 -22.824 1.00 94.00 272 PHE A N 1
ATOM 2201 C CA . PHE A 1 272 ? -8.200 -5.775 -23.901 1.00 94.00 272 PHE A CA 1
ATOM 2202 C C . PHE A 1 272 ? -7.015 -6.483 -24.572 1.00 94.00 272 PHE A C 1
ATOM 2204 O O . PHE A 1 272 ? -7.045 -7.698 -24.714 1.00 94.00 272 PHE A O 1
ATOM 2211 N N . GLU A 1 273 ? -5.932 -5.758 -24.884 1.00 93.38 273 GLU A N 1
ATOM 2212 C CA . GLU A 1 273 ? -4.715 -6.356 -25.464 1.00 93.38 273 GLU A CA 1
ATOM 2213 C C . GLU A 1 273 ? -4.136 -7.473 -24.566 1.00 93.38 273 GLU A C 1
ATOM 2215 O O . GLU A 1 273 ? -3.669 -8.492 -25.064 1.00 93.38 273 GLU A O 1
ATOM 2220 N N . ARG A 1 274 ? -4.184 -7.322 -23.232 1.00 91.31 274 ARG A N 1
ATOM 2221 C CA . ARG A 1 274 ? -3.729 -8.373 -22.300 1.00 91.31 274 ARG A CA 1
ATOM 2222 C C . ARG A 1 274 ? -4.678 -9.565 -22.228 1.00 91.31 274 ARG A C 1
ATOM 2224 O O . ARG A 1 274 ? -4.217 -10.688 -22.055 1.00 91.31 274 ARG A O 1
ATOM 2231 N N . GLU A 1 275 ? -5.983 -9.322 -22.299 1.00 89.56 275 GLU A N 1
ATOM 2232 C CA . GLU A 1 275 ? -6.986 -10.390 -22.321 1.00 89.56 275 GLU A CA 1
ATOM 2233 C C . GLU A 1 275 ? -6.829 -11.253 -23.588 1.00 89.56 275 GLU A C 1
ATOM 2235 O O . GLU A 1 275 ? -6.914 -12.474 -23.493 1.00 89.56 275 GLU A O 1
ATOM 2240 N N . GLU A 1 276 ? -6.494 -10.649 -24.734 1.00 88.50 276 GLU A N 1
ATOM 2241 C CA . GLU A 1 276 ? -6.160 -11.365 -25.975 1.00 88.50 276 GLU A CA 1
ATOM 2242 C C . GLU A 1 276 ? -4.842 -12.156 -25.857 1.00 88.50 276 GLU A C 1
ATOM 2244 O O . GLU A 1 276 ? -4.833 -13.357 -26.119 1.00 88.50 276 GLU A O 1
ATOM 2249 N N . GLU A 1 277 ? -3.756 -11.532 -25.371 1.00 82.75 277 GLU A N 1
ATOM 2250 C CA . GLU A 1 277 ? -2.457 -12.202 -25.138 1.00 82.75 277 GLU A CA 1
ATOM 2251 C C . GLU A 1 277 ? -2.592 -13.447 -24.227 1.00 82.75 277 GLU A C 1
ATOM 2253 O O . GLU A 1 277 ? -1.923 -14.463 -24.434 1.00 82.75 277 GLU A O 1
ATOM 2258 N N . ASN A 1 278 ? -3.459 -13.377 -23.211 1.00 73.94 278 ASN A N 1
ATOM 2259 C CA . ASN A 1 278 ? -3.697 -14.475 -22.271 1.00 73.94 278 ASN A CA 1
ATOM 2260 C C . ASN A 1 278 ? -4.699 -15.519 -22.804 1.00 73.94 278 ASN A C 1
ATOM 2262 O O . ASN A 1 278 ? -4.566 -16.696 -22.491 1.00 73.94 278 ASN A O 1
ATOM 2266 N N . GLY A 1 279 ? -5.694 -15.122 -23.602 1.00 59.47 279 GLY A N 1
ATOM 2267 C CA . GLY A 1 279 ? -6.688 -16.042 -24.171 1.00 59.47 279 GLY A CA 1
ATOM 2268 C C . GLY A 1 279 ? -6.139 -16.924 -25.296 1.00 59.47 279 GLY A C 1
ATOM 2269 O O . GLY A 1 279 ? -6.573 -18.062 -25.458 1.00 59.47 279 GLY A O 1
ATOM 2270 N N . GLU A 1 280 ? -5.147 -16.441 -26.048 1.00 54.09 280 GLU A N 1
ATOM 2271 C CA . GLU A 1 280 ? -4.495 -17.228 -27.106 1.00 54.09 280 GLU A CA 1
ATOM 2272 C C . GLU A 1 280 ? -3.644 -18.384 -26.547 1.00 54.09 280 GLU A C 1
ATOM 2274 O O . GLU A 1 280 ? -3.504 -19.416 -27.203 1.00 54.09 280 GLU A O 1
ATOM 2279 N N . SER A 1 281 ? -3.143 -18.271 -25.309 1.00 51.31 281 SER A N 1
ATOM 2280 C CA . SER A 1 281 ? -2.284 -19.288 -24.679 1.00 51.31 281 SER A CA 1
ATOM 2281 C C . SER A 1 281 ? -3.035 -20.479 -24.062 1.00 51.31 281 SER A C 1
ATOM 2283 O O . SER A 1 281 ? -2.416 -21.515 -23.833 1.00 51.31 281 SER A O 1
ATOM 2285 N N . GLU A 1 282 ? -4.355 -20.391 -23.864 1.00 48.78 282 GLU A N 1
ATOM 2286 C CA . GLU A 1 282 ? -5.197 -21.523 -23.426 1.00 48.78 282 GLU A CA 1
ATOM 2287 C C . GLU A 1 282 ? -5.750 -22.361 -24.598 1.00 48.78 282 GLU A C 1
ATOM 2289 O O . GLU A 1 282 ? -6.290 -23.444 -24.380 1.00 48.78 282 GLU A O 1
ATOM 2294 N N . SER A 1 283 ? -5.614 -21.894 -25.847 1.00 46.91 283 SER A N 1
ATOM 2295 C CA . SER A 1 283 ? -6.193 -22.568 -27.025 1.00 46.91 283 SER A CA 1
ATOM 2296 C C . SER A 1 283 ? -5.271 -23.583 -27.718 1.00 46.91 283 SER A C 1
ATOM 2298 O O . SER A 1 283 ? -5.741 -24.365 -28.543 1.00 46.91 283 SER A O 1
ATOM 2300 N N . ASP A 1 284 ? -3.985 -23.622 -27.355 1.00 48.62 284 ASP A N 1
ATOM 2301 C CA . ASP A 1 284 ? -2.973 -24.451 -28.028 1.00 48.62 284 ASP A CA 1
ATOM 2302 C C . ASP A 1 284 ? -2.698 -25.811 -27.343 1.00 48.62 284 ASP A C 1
ATOM 2304 O O . ASP A 1 284 ? -1.943 -26.622 -27.885 1.00 48.62 284 ASP A O 1
ATOM 2308 N N . ASP A 1 285 ? -3.334 -26.117 -26.202 1.00 48.34 285 ASP A N 1
ATOM 2309 C CA . ASP A 1 285 ? -3.091 -27.361 -25.438 1.00 48.34 285 ASP A CA 1
ATOM 2310 C C . ASP A 1 285 ? -4.091 -28.509 -25.740 1.00 48.34 285 ASP A C 1
ATOM 2312 O O . ASP A 1 285 ? -4.017 -29.579 -25.137 1.00 48.34 285 ASP A O 1
ATOM 2316 N N . GLU A 1 286 ? -4.999 -28.349 -26.718 1.00 46.88 286 GLU A N 1
ATOM 2317 C CA . GLU A 1 286 ? -5.905 -29.426 -27.187 1.00 46.88 286 GLU A CA 1
ATOM 2318 C C . GLU A 1 286 ? -5.442 -30.152 -28.469 1.00 46.88 286 GLU A C 1
ATOM 2320 O O . GLU A 1 286 ? -6.132 -31.043 -28.970 1.00 46.88 286 GLU A O 1
ATOM 2325 N N . THR A 1 287 ? -4.245 -29.863 -28.991 1.00 44.91 287 THR A N 1
ATOM 2326 C CA . THR A 1 287 ? -3.686 -30.615 -30.132 1.00 44.91 287 THR A CA 1
ATOM 2327 C C . THR A 1 287 ? -2.220 -30.989 -29.941 1.00 44.91 287 THR A C 1
ATOM 2329 O O . THR A 1 287 ? -1.334 -30.454 -30.612 1.00 44.91 287 THR A O 1
ATOM 2332 N N . ARG A 1 288 ? -1.952 -31.991 -29.092 1.00 35.88 288 ARG A N 1
ATOM 2333 C CA . ARG A 1 288 ? -0.759 -32.832 -29.257 1.00 35.88 288 ARG A CA 1
ATOM 2334 C C . ARG A 1 288 ? -0.900 -34.252 -28.727 1.00 35.88 288 ARG A C 1
ATOM 2336 O O . ARG A 1 288 ? -1.424 -34.429 -27.611 1.00 35.88 288 ARG A O 1
#

Organism: Biomphalaria pfeifferi (NCBI:txid112525)

pLDDT: mean 85.0, std 11.72, range [35.88, 97.94]

Secondary structure (DSSP, 8-state):
--HHHHHHHHHHHHHHHTTT-GGGGGS-HHHHHHHHHHHHHTT--HHHHHHHHHH-HHHHH-HHHHHHHHHHHHHS---HHHHHHHHHT--HHHHTTSS-GGGHHHHHHHHHHHHHHTT--HHHHHHHHHH-GGGGGS-HHHHHHHHHHHHHHH-TTS-HHHHHHH-GGGGTS-HHHHHHHHHIIIIIS---HHHHHHSSGGGS-HHHHHHHHHHHHHTT--PPP---S-TT----SPPHHHHHHS-HHHHHHHHH---HHHHHHHHHHHHHHHHHHHHGGGSSTT--

Foldseek 3Di:
DDLVVLLVLLVVLLVLLCVVPVCSVVQDSVLSSVVQVLLVVLVADSVLSSCLSNVQNVCSVCVVLVVLQSVVVVVAPADNLLVSLLSNPPDVCCSVVVDPSVCVSVLQNVLVVLCVVVVQDNLLSNLLSNVCVCSSPPDNVLVVVLLVVVCVLLDVVADSSVLCSLAVCSSVDDVVQQVVLSCCCCAFVVDHSNLCSVANSNNDGSLLLVLLQVLLVVLVQGDTDGDDPDPPDDRPHDRPNCSRVDDQQVSCCVRPVDGPVVSVVSSVVSVVVVVVVVVVVVPPPPPD

Sequence (288 aa):
METTKLNEIASKVIQINSKFDVMAACIPIGTISDLLKSLFELGFSENGAVNLLTRSTWTTKKPELLVSILDIFKSYNLAVGTKIQILENLPLEFKEERRPVEDLPAIFKSNLDGLIKLGFSEDHLDAILLSSPHTLFMGIEHILSIMGKLNGLVDTKVDVLDLVTRCPHVLVEDWEETVRKFEYVYYEMVYEIEEIARSSVFNRTFDHIKDRHTFLTRTGYFIKMKRKDDERIVNPNPPLKTILDSHDHQLAKMFGNMSKEEYSVYLEMRKFEREEENGESESDDETR